Protein AF-A0A956CBX6-F1 (afdb_monomer)

Mean predicted aligned error: 10.72 Å

pLDDT: mean 81.79, std 19.0, range [26.95, 97.69]

Sequence (238 aa):
MAKRVAVLVLLVSVAGCGGAAGNSPPPAKAATEAKEAPAEKPAESSAKADFMAQCEHAPEQHDFCACSFEVASKVLSPEELESRRLPRERERELKAGVIRECAGKFPEPVIKKGFMVGCASQGTGLNGFCACTWETLRKSAEPGEIATMDAGQDSRALGAAKTCMAKMPNQELLANLKTKFLEGCNQEPGYEKFCDCAWGTWSAEMTPAEMILSGPGSKKTRDAVPKIKKACSALAPN

Secondary structure (DSSP, 8-state):
------------------------PPPPP-------------SHHHHHHHHHHHH-SSGGGHHHHHHHHHHHHHHS-HHHHH-S---HHHHHHHHHHHHHHHGGGS-HHHHHHHHHHHHHTT-TT-HHHHHHHHHHHTTTS-HHHHTT--TTT-HHHHHHHHHHHTTS-HHHHHHHHHHHHHHHHTTSTT-HHHHHHHHHHHHHHS-HHHHHH--TTSHHHHHHHHHHHHHHGGGS--

Solvent-accessible surface area (backbone atoms only — not comparable to full-atom values): 14216 Å² total; per-residue (Å²): 137,88,84,79,86,68,72,65,69,83,60,82,78,73,87,76,87,84,88,80,89,87,88,83,84,86,86,84,87,80,88,82,82,93,69,94,70,74,91,68,88,73,65,65,69,58,56,49,53,57,47,43,69,68,57,43,84,46,82,72,36,45,63,24,38,55,42,35,49,58,43,44,65,71,78,42,53,75,70,55,70,70,37,58,69,70,58,72,69,58,48,49,52,47,50,53,48,29,48,75,76,24,18,90,42,45,46,52,70,59,43,52,50,51,49,43,52,62,51,30,71,64,29,94,82,29,58,68,44,35,54,43,22,51,63,47,37,58,77,78,41,54,58,31,54,59,71,67,54,52,50,66,72,37,66,62,46,44,47,22,36,49,60,31,49,76,75,47,69,64,65,64,53,50,52,40,45,49,50,52,52,44,63,68,52,51,72,48,90,69,26,58,64,22,38,53,44,34,48,52,49,50,58,73,74,40,54,73,55,51,54,76,36,38,50,86,82,28,68,68,45,56,64,42,48,63,53,30,50,70,75,24,52,92,41,48,71,130

Structure (mmCIF, N/CA/C/O backbone):
data_AF-A0A956CBX6-F1
#
_entry.id   AF-A0A956CBX6-F1
#
loop_
_atom_site.group_PDB
_atom_site.id
_atom_site.type_symbol
_atom_site.label_atom_id
_atom_site.label_alt_id
_atom_site.label_comp_id
_atom_site.label_asym_id
_atom_site.label_entity_id
_atom_site.label_seq_id
_atom_site.pdbx_PDB_ins_code
_atom_site.Cartn_x
_atom_site.Cartn_y
_atom_site.Cartn_z
_atom_site.occupancy
_atom_site.B_iso_or_equiv
_atom_site.auth_seq_id
_atom_site.auth_comp_id
_atom_site.auth_asym_id
_atom_site.auth_atom_id
_atom_site.pdbx_PDB_model_num
AT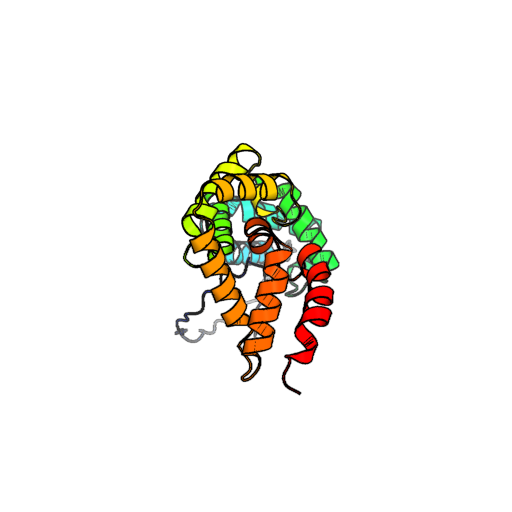OM 1 N N . MET A 1 1 ? -40.840 -2.190 -2.051 1.00 30.53 1 MET A N 1
ATOM 2 C CA . MET A 1 1 ? -39.658 -3.009 -2.403 1.00 30.53 1 MET A CA 1
ATOM 3 C C . MET A 1 1 ? -38.452 -2.426 -1.682 1.00 30.53 1 MET A C 1
ATOM 5 O O . MET A 1 1 ? -37.953 -1.389 -2.092 1.00 30.53 1 MET A O 1
ATOM 9 N N . ALA A 1 2 ? -38.058 -3.025 -0.558 1.00 32.50 2 ALA A N 1
ATOM 10 C CA . ALA A 1 2 ? -36.964 -2.543 0.280 1.00 32.50 2 ALA A CA 1
ATOM 11 C C . ALA A 1 2 ? -35.629 -3.123 -0.214 1.00 32.50 2 ALA A C 1
ATOM 13 O O . ALA A 1 2 ? -35.368 -4.309 -0.040 1.00 32.50 2 ALA A O 1
ATOM 14 N N . LYS A 1 3 ? -34.790 -2.293 -0.842 1.00 26.95 3 LYS A N 1
ATOM 15 C CA . LYS A 1 3 ? -33.371 -2.597 -1.076 1.00 26.95 3 LYS A CA 1
ATOM 16 C C . LYS A 1 3 ? -32.569 -1.913 0.030 1.00 26.95 3 LYS A C 1
ATOM 18 O O . LYS A 1 3 ? -32.324 -0.712 -0.037 1.00 26.95 3 LYS A O 1
ATOM 23 N N . ARG A 1 4 ? -32.251 -2.675 1.080 1.00 30.64 4 ARG A N 1
ATOM 24 C CA . ARG A 1 4 ? -31.505 -2.213 2.258 1.00 30.64 4 ARG A CA 1
ATOM 25 C C . ARG A 1 4 ? -29.997 -2.112 1.997 1.00 30.64 4 ARG A C 1
ATOM 27 O O . ARG A 1 4 ? -29.474 -2.572 0.981 1.00 30.64 4 ARG A O 1
ATOM 34 N N . VAL A 1 5 ? -29.390 -1.357 2.899 1.00 33.12 5 VAL A N 1
ATOM 35 C CA . VAL A 1 5 ? -28.095 -0.677 2.935 1.00 33.12 5 VAL A CA 1
ATOM 36 C C . VAL A 1 5 ? -26.908 -1.638 2.775 1.00 33.12 5 VAL A C 1
ATOM 38 O O . VAL A 1 5 ? -26.938 -2.753 3.272 1.00 33.12 5 VAL A O 1
ATOM 41 N N . ALA A 1 6 ? -25.872 -1.205 2.055 1.00 33.31 6 ALA A N 1
ATOM 42 C CA . ALA A 1 6 ? -24.548 -1.820 2.079 1.00 33.31 6 ALA A CA 1
ATOM 43 C C . ALA A 1 6 ? -23.580 -0.671 2.331 1.00 33.31 6 ALA A C 1
ATOM 45 O O . ALA A 1 6 ? -23.406 0.190 1.458 1.00 33.31 6 ALA A O 1
ATOM 46 N N . VAL A 1 7 ? -23.057 -0.622 3.552 1.00 36.72 7 VAL A N 1
ATOM 47 C CA . VAL A 1 7 ? -22.005 0.302 3.948 1.00 36.72 7 VAL A CA 1
ATOM 48 C C . VAL A 1 7 ? -20.752 -0.264 3.312 1.00 36.72 7 VAL A C 1
ATOM 50 O O . VAL A 1 7 ? -20.250 -1.317 3.694 1.00 36.72 7 VAL A O 1
ATOM 53 N N . LEU A 1 8 ? -20.277 0.404 2.265 1.00 33.38 8 LEU A N 1
ATOM 54 C CA . LEU A 1 8 ? -18.985 0.088 1.685 1.00 33.38 8 LEU A CA 1
ATOM 55 C C . LEU A 1 8 ? -17.933 0.631 2.660 1.00 33.38 8 LEU A C 1
ATOM 57 O O . LEU A 1 8 ? -17.355 1.695 2.447 1.00 33.38 8 LEU A O 1
ATOM 61 N N . VAL A 1 9 ? -17.732 -0.083 3.772 1.00 37.66 9 VAL A N 1
ATOM 62 C CA . VAL A 1 9 ? -16.505 0.027 4.552 1.00 37.66 9 VAL A CA 1
ATOM 63 C C . VAL A 1 9 ? -15.404 -0.186 3.531 1.00 37.66 9 VAL A C 1
ATOM 65 O O . VAL A 1 9 ? -15.415 -1.179 2.801 1.00 37.66 9 VAL A O 1
ATOM 68 N N . LEU A 1 10 ? -14.497 0.781 3.425 1.00 35.28 10 LEU A N 1
ATOM 69 C CA . LEU A 1 10 ? -13.253 0.643 2.686 1.00 35.28 10 LEU A CA 1
ATOM 70 C C . LEU A 1 10 ? -12.393 -0.403 3.408 1.00 35.28 10 LEU A C 1
ATOM 72 O O . LEU A 1 10 ? -11.391 -0.098 4.048 1.00 35.28 10 LEU A O 1
ATOM 76 N N . LEU A 1 11 ? -12.846 -1.654 3.306 1.00 35.09 11 LEU A N 1
ATOM 77 C CA . LEU A 1 11 ? -12.044 -2.850 3.296 1.00 35.09 11 LEU A CA 1
ATOM 78 C C . LEU A 1 11 ? -10.875 -2.536 2.378 1.00 35.09 11 LEU A C 1
ATOM 80 O O . LEU A 1 11 ? -11.049 -2.124 1.230 1.00 35.09 11 LEU A O 1
ATOM 84 N N . VAL A 1 12 ? -9.675 -2.734 2.905 1.00 37.19 12 VAL A N 1
ATOM 85 C CA . VAL A 1 12 ? -8.541 -3.150 2.094 1.00 37.19 12 VAL A CA 1
ATOM 86 C C . VAL A 1 12 ? -9.088 -4.206 1.137 1.00 37.19 12 VAL A C 1
ATOM 88 O O . VAL A 1 12 ? -9.415 -5.310 1.569 1.00 37.19 12 VAL A O 1
ATOM 91 N N . SER A 1 13 ? -9.312 -3.826 -0.122 1.00 31.91 13 SER A N 1
ATOM 92 C CA . SER A 1 13 ? -9.881 -4.697 -1.142 1.00 31.91 13 SER A CA 1
ATOM 93 C C . SER A 1 13 ? -8.870 -5.796 -1.441 1.00 31.91 13 SER A C 1
ATOM 95 O O . SER A 1 13 ? -8.114 -5.724 -2.406 1.00 31.91 13 SER A O 1
ATOM 97 N N . VAL A 1 14 ? -8.838 -6.821 -0.593 1.00 35.66 14 VAL A N 1
ATOM 98 C CA . VAL A 1 14 ? -8.327 -8.132 -0.960 1.00 35.66 14 VAL A CA 1
ATOM 99 C C . VAL A 1 14 ? -9.313 -8.637 -2.001 1.00 35.66 14 VAL A C 1
ATOM 101 O O . VAL A 1 14 ? -10.433 -9.027 -1.681 1.00 35.66 14 VAL A O 1
ATOM 104 N N . ALA A 1 15 ? -8.931 -8.507 -3.268 1.00 33.72 15 ALA A N 1
ATOM 105 C CA . ALA A 1 15 ? -9.713 -8.966 -4.400 1.00 33.72 15 ALA A CA 1
ATOM 106 C C . ALA A 1 15 ? -10.039 -10.460 -4.233 1.00 33.72 15 ALA A C 1
ATOM 108 O O . ALA A 1 15 ? -9.181 -11.319 -4.414 1.00 33.72 15 ALA A O 1
ATOM 109 N N . GLY A 1 16 ? -11.287 -10.756 -3.875 1.00 31.62 16 GLY A N 1
ATOM 110 C CA . GLY A 1 16 ? -11.866 -12.093 -3.866 1.00 31.62 16 GLY A CA 1
ATOM 111 C C . GLY A 1 16 ? -13.106 -12.108 -4.751 1.00 31.62 16 GLY A C 1
ATOM 112 O O . GLY A 1 16 ? -14.209 -11.844 -4.284 1.00 31.62 16 GLY A O 1
ATOM 113 N N . CYS A 1 17 ? -12.921 -12.380 -6.044 1.00 39.50 17 CYS A N 1
ATOM 114 C CA . CYS A 1 17 ? -13.997 -12.808 -6.937 1.00 39.50 17 CYS A CA 1
ATOM 115 C C . CYS A 1 17 ? -14.259 -14.305 -6.728 1.00 39.50 17 CYS A C 1
ATOM 117 O O . CYS A 1 17 ? -13.316 -15.092 -6.732 1.00 39.50 17 CYS A O 1
ATOM 119 N N . GLY A 1 18 ? -15.526 -14.706 -6.613 1.00 31.06 18 GLY A N 1
ATOM 120 C CA . GLY A 1 18 ? -15.933 -16.115 -6.631 1.00 31.06 18 GLY A CA 1
ATOM 121 C C . GLY A 1 18 ? -17.278 -16.331 -5.946 1.00 31.06 18 GLY A C 1
ATOM 122 O O . GLY A 1 18 ? -17.321 -16.590 -4.751 1.00 31.06 18 GLY A O 1
ATOM 123 N N . GLY A 1 19 ? -18.372 -16.147 -6.689 1.00 34.34 19 GLY A N 1
ATOM 124 C CA . GLY A 1 19 ? -19.734 -16.146 -6.158 1.00 34.34 19 GLY A CA 1
ATOM 125 C C . GLY A 1 19 ? -20.335 -17.521 -5.858 1.00 34.34 19 GLY A C 1
ATOM 126 O O . GLY A 1 19 ? -19.879 -18.551 -6.346 1.00 34.34 19 GLY A O 1
ATOM 127 N N . ALA A 1 20 ? -21.438 -17.496 -5.110 1.00 31.64 20 ALA A N 1
ATOM 128 C CA . ALA A 1 20 ? -22.415 -18.575 -5.037 1.00 31.64 20 ALA A CA 1
ATOM 129 C C . ALA A 1 20 ? -23.823 -17.961 -5.068 1.00 31.64 20 ALA A C 1
ATOM 131 O O . ALA A 1 20 ? -24.167 -17.109 -4.248 1.00 31.64 20 ALA A O 1
ATOM 132 N N . ALA A 1 21 ? -24.599 -18.355 -6.079 1.00 38.84 21 ALA A N 1
ATOM 133 C CA . ALA A 1 21 ? -25.975 -17.937 -6.306 1.00 38.84 21 ALA A CA 1
ATOM 134 C C . ALA A 1 21 ? -26.919 -18.514 -5.238 1.00 38.84 21 ALA A C 1
ATOM 136 O O . ALA A 1 21 ? -26.760 -19.650 -4.796 1.00 38.84 21 ALA A O 1
ATOM 137 N N . GLY A 1 22 ? -27.890 -17.699 -4.825 1.00 38.62 22 GLY A N 1
ATOM 138 C CA . GLY A 1 22 ? -28.817 -17.994 -3.740 1.00 38.62 22 GLY A CA 1
ATOM 139 C C . GLY A 1 22 ? -30.007 -18.880 -4.109 1.00 38.62 22 GLY A C 1
ATOM 140 O O . GLY A 1 22 ? -30.328 -19.083 -5.274 1.00 38.62 22 GLY A O 1
ATOM 141 N N . ASN A 1 23 ? -30.704 -19.316 -3.059 1.00 38.47 23 ASN A N 1
ATOM 142 C CA . ASN A 1 23 ? -32.098 -19.746 -3.092 1.00 38.47 23 ASN A CA 1
ATOM 143 C C . ASN A 1 23 ? -32.794 -19.180 -1.841 1.00 38.47 23 ASN A C 1
ATOM 145 O O . ASN A 1 23 ? -32.444 -19.540 -0.719 1.00 38.47 23 ASN A O 1
ATOM 149 N N . SER A 1 24 ? -33.771 -18.289 -2.030 1.00 37.00 24 SER A N 1
ATOM 150 C CA . SER A 1 24 ? -34.658 -17.787 -0.969 1.00 37.00 24 SER A CA 1
ATOM 151 C C . SER A 1 24 ? -36.107 -18.199 -1.267 1.00 37.00 24 SER A C 1
ATOM 153 O O . SER A 1 24 ? -36.568 -17.951 -2.382 1.00 37.00 24 SER A O 1
ATOM 155 N N . PRO A 1 25 ? -36.846 -18.786 -0.306 1.00 51.88 25 PRO A N 1
ATOM 156 C CA . PRO A 1 25 ? -38.292 -19.001 -0.411 1.00 51.88 25 PRO A CA 1
ATOM 157 C C . PRO A 1 25 ? -39.111 -17.717 -0.130 1.00 51.88 25 PRO A C 1
ATOM 159 O O . PRO A 1 25 ? -38.600 -16.791 0.504 1.00 51.88 25 PRO A O 1
ATOM 162 N N . PRO A 1 26 ? -40.382 -17.645 -0.584 1.00 62.00 26 PRO A N 1
ATOM 163 C CA . PRO A 1 26 ? -41.231 -16.449 -0.511 1.00 62.00 26 PRO A CA 1
ATOM 164 C C . PRO A 1 26 ? -41.859 -16.210 0.884 1.00 62.00 26 PRO A C 1
ATOM 166 O O . PRO A 1 26 ? -41.932 -17.139 1.690 1.00 62.00 26 PRO A O 1
ATOM 169 N N . PRO A 1 27 ? -42.348 -14.984 1.182 1.00 58.16 27 PRO A N 1
ATOM 170 C CA . PRO A 1 27 ? -42.803 -14.606 2.518 1.00 58.16 27 PRO A CA 1
ATOM 171 C C . PRO A 1 27 ? -44.271 -14.976 2.781 1.00 58.16 27 PRO A C 1
ATOM 173 O O . PRO A 1 27 ? -45.146 -14.773 1.935 1.00 58.16 27 PRO A O 1
ATOM 176 N N . ALA A 1 28 ? -44.548 -15.444 3.999 1.00 55.72 28 ALA A N 1
ATOM 177 C CA . ALA A 1 28 ? -45.897 -15.615 4.528 1.00 55.72 28 ALA A CA 1
ATOM 178 C C . ALA A 1 28 ? -46.446 -14.284 5.075 1.00 55.72 28 ALA A C 1
ATOM 180 O O . ALA A 1 28 ? -45.764 -13.559 5.799 1.00 55.72 28 ALA A O 1
ATOM 181 N N . LYS A 1 29 ? -47.701 -13.976 4.723 1.00 62.75 29 LYS A N 1
ATOM 182 C CA . LYS A 1 29 ? -48.504 -12.888 5.299 1.00 62.75 29 LYS A CA 1
ATOM 183 C C . LYS A 1 29 ? -48.959 -13.263 6.711 1.00 62.75 29 LYS A C 1
ATOM 185 O O . LYS A 1 29 ? -49.585 -14.304 6.877 1.00 62.75 29 LYS A O 1
ATOM 190 N N . ALA A 1 30 ? -48.793 -12.353 7.663 1.00 52.66 30 ALA A N 1
ATOM 191 C CA . ALA A 1 30 ? -49.676 -12.252 8.820 1.00 52.66 30 ALA A CA 1
ATOM 192 C C . ALA A 1 30 ? -49.791 -10.783 9.242 1.00 52.66 30 ALA A C 1
ATOM 194 O O . ALA A 1 30 ? -48.796 -10.062 9.304 1.00 52.66 30 ALA A O 1
ATOM 195 N N . ALA A 1 31 ? -51.032 -10.356 9.455 1.00 63.03 31 ALA A N 1
ATOM 196 C CA . ALA A 1 31 ? -51.417 -9.064 9.993 1.00 63.03 31 ALA A CA 1
ATOM 197 C C . ALA A 1 31 ? -51.587 -9.197 11.508 1.00 63.03 31 ALA A C 1
ATOM 199 O O . ALA A 1 31 ? -52.248 -10.144 11.934 1.00 63.03 31 ALA A O 1
ATOM 200 N N . THR A 1 32 ? -51.081 -8.236 12.286 1.00 45.00 32 THR A N 1
ATOM 201 C CA . THR A 1 32 ? -51.513 -8.056 13.677 1.00 45.00 32 THR A CA 1
ATOM 202 C C . THR A 1 32 ? -51.439 -6.587 14.102 1.00 45.00 32 THR A C 1
ATOM 204 O O . THR A 1 32 ? -50.464 -5.893 13.825 1.00 45.00 32 THR A O 1
ATOM 207 N N . GLU A 1 33 ? -52.535 -6.176 14.741 1.00 51.12 33 GLU A N 1
ATOM 208 C CA . GLU A 1 33 ? -52.880 -4.953 15.474 1.00 51.12 33 GLU A CA 1
ATOM 209 C C . GLU A 1 33 ? -51.763 -4.052 16.018 1.00 51.12 33 GLU A C 1
ATOM 211 O O . GLU A 1 33 ? -50.815 -4.481 16.674 1.00 51.12 33 GLU A O 1
ATOM 216 N N . ALA A 1 34 ? -52.000 -2.750 15.833 1.00 57.75 34 ALA A N 1
ATOM 217 C CA . ALA A 1 34 ? -51.272 -1.650 16.436 1.00 57.75 34 ALA A CA 1
ATOM 218 C C . ALA A 1 34 ? -51.592 -1.538 17.936 1.00 57.75 34 ALA A C 1
ATOM 220 O O . ALA A 1 34 ? -52.717 -1.229 18.327 1.00 57.75 34 ALA A O 1
ATOM 221 N N . LYS A 1 35 ? -50.566 -1.746 18.763 1.00 52.91 35 LYS A N 1
ATOM 222 C CA . LYS A 1 35 ? -50.531 -1.360 20.173 1.00 52.91 35 LYS A CA 1
ATOM 223 C C . LYS A 1 35 ? -49.502 -0.240 20.305 1.00 52.91 35 LYS A C 1
ATOM 225 O O . LYS A 1 35 ? -48.347 -0.430 19.937 1.00 52.91 35 LYS A O 1
ATOM 230 N N . GLU A 1 36 ? -49.954 0.922 20.766 1.00 63.41 36 GLU A N 1
ATOM 231 C CA . GLU A 1 36 ? -49.148 2.126 20.987 1.00 63.41 36 GLU A CA 1
ATOM 232 C C . GLU A 1 36 ? -47.934 1.792 21.867 1.00 63.41 36 GLU A C 1
ATOM 234 O O . GLU A 1 36 ? -48.076 1.402 23.030 1.00 63.41 36 GLU A O 1
ATOM 239 N N . ALA A 1 37 ? -46.744 1.858 21.266 1.00 55.53 37 ALA A N 1
ATOM 240 C CA . ALA A 1 37 ? -45.486 1.510 21.906 1.00 55.53 37 ALA A CA 1
ATOM 241 C C . ALA A 1 37 ? -44.871 2.745 22.596 1.00 55.53 37 ALA A C 1
ATOM 243 O O . ALA A 1 37 ? -44.954 3.851 22.055 1.00 55.53 37 ALA A O 1
ATOM 244 N N . PRO A 1 38 ? -44.236 2.574 23.772 1.00 58.81 38 PRO A N 1
ATOM 245 C CA . PRO A 1 38 ? -43.467 3.625 24.436 1.00 58.81 38 PRO A CA 1
ATOM 246 C C . PRO A 1 38 ? -42.388 4.149 23.490 1.00 58.81 38 PRO A C 1
ATOM 248 O O . PRO A 1 38 ? -41.798 3.343 22.778 1.00 58.81 38 PRO A O 1
ATOM 251 N N . ALA A 1 39 ? -42.125 5.460 23.513 1.00 59.25 39 ALA A N 1
ATOM 252 C CA . ALA A 1 39 ? -41.093 6.126 22.718 1.00 59.25 39 ALA A CA 1
ATOM 253 C C . ALA A 1 39 ? -39.785 5.310 22.697 1.00 59.25 39 ALA A C 1
ATOM 255 O O . ALA A 1 39 ? -38.989 5.340 23.639 1.00 59.25 39 ALA A O 1
ATOM 256 N N . GLU A 1 40 ? -39.616 4.529 21.628 1.00 54.31 40 GLU A N 1
ATOM 257 C CA . GLU A 1 40 ? -38.447 3.702 21.366 1.00 54.31 40 GLU A CA 1
ATOM 258 C C . GLU A 1 40 ? -37.245 4.635 21.273 1.0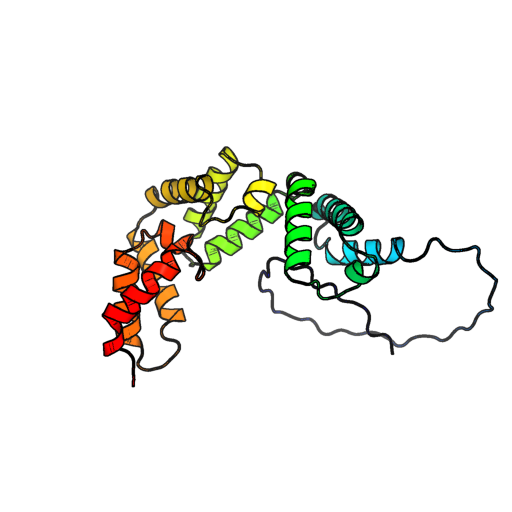0 54.31 40 GLU A C 1
ATOM 260 O O . GLU A 1 40 ? -37.311 5.631 20.560 1.00 54.31 40 GLU A O 1
ATOM 265 N N . LYS A 1 41 ? -36.149 4.326 21.978 1.00 57.09 41 LYS A N 1
ATOM 266 C CA . LYS A 1 41 ? -34.829 4.889 21.659 1.00 57.09 41 LYS A CA 1
ATOM 267 C C . LYS A 1 41 ? -34.492 4.430 20.234 1.00 57.09 41 LYS A C 1
ATOM 269 O O . LYS A 1 41 ? -34.139 3.259 20.074 1.00 57.09 41 LYS A O 1
ATOM 274 N N . PRO A 1 42 ? -34.649 5.274 19.204 1.00 52.81 42 PRO A N 1
ATOM 275 C CA . PRO A 1 42 ? -34.719 4.796 17.837 1.00 52.81 42 PRO A CA 1
ATOM 276 C C . PRO A 1 42 ? -33.350 4.936 17.153 1.00 52.81 42 PRO A C 1
ATOM 278 O O . PRO A 1 42 ? -32.580 5.844 17.450 1.00 52.81 42 PRO A O 1
ATOM 281 N N . ALA A 1 43 ? -33.065 4.030 16.220 1.00 59.06 43 ALA A N 1
ATOM 282 C CA . ALA A 1 43 ? -31.948 4.025 15.261 1.00 59.06 43 ALA A CA 1
ATOM 283 C C . ALA A 1 43 ? -30.554 3.534 15.716 1.00 59.06 43 ALA A C 1
ATOM 285 O O . ALA A 1 43 ? -29.912 2.817 14.946 1.00 59.06 43 ALA A O 1
ATOM 286 N N . GLU A 1 44 ? -30.067 3.820 16.930 1.00 62.56 44 GLU A N 1
ATOM 287 C CA . GLU A 1 44 ? -28.662 3.479 17.266 1.00 62.56 44 GLU A CA 1
ATOM 288 C C . GLU A 1 44 ? -28.398 1.957 17.315 1.00 62.56 44 GLU A C 1
ATOM 290 O O . GLU A 1 44 ? -27.333 1.481 16.913 1.00 62.56 44 GLU A O 1
ATOM 295 N N . SER A 1 45 ? -29.386 1.163 17.742 1.00 73.19 45 SER A N 1
ATOM 296 C CA . SER A 1 45 ? -29.237 -0.294 17.858 1.00 73.19 45 SER A CA 1
ATOM 297 C C . SER A 1 45 ? -29.185 -1.008 16.503 1.00 73.19 45 SER A C 1
ATOM 299 O O . SER A 1 45 ? -28.418 -1.962 16.357 1.00 73.19 45 SER A O 1
ATOM 301 N N . SER A 1 46 ? -29.943 -0.548 15.500 1.00 85.56 46 SER A N 1
ATOM 302 C CA . SER A 1 46 ? -29.952 -1.166 14.168 1.00 85.56 46 SER A CA 1
ATOM 303 C C . SER A 1 46 ? -28.687 -0.842 13.381 1.00 85.56 46 SER A C 1
ATOM 305 O O . SER A 1 46 ? -28.095 -1.747 12.799 1.00 85.56 46 SER A O 1
ATOM 307 N N . ALA A 1 47 ? -28.219 0.412 13.425 1.00 87.00 47 ALA A N 1
ATOM 308 C CA . ALA A 1 47 ? -26.991 0.816 12.740 1.00 87.00 47 ALA A CA 1
ATOM 309 C C . ALA A 1 47 ? -25.764 0.070 13.290 1.00 87.00 47 ALA A C 1
ATOM 311 O O . ALA A 1 47 ? -24.920 -0.392 12.520 1.00 87.00 47 ALA A O 1
ATOM 312 N N . LYS A 1 48 ? -25.693 -0.118 14.616 1.00 90.94 48 LYS A N 1
ATOM 313 C CA . LYS A 1 48 ? -24.633 -0.912 15.249 1.00 90.94 48 LYS A CA 1
ATOM 314 C C . LYS A 1 48 ? -24.682 -2.371 14.816 1.00 90.94 48 LYS A C 1
ATOM 316 O O . LYS A 1 48 ? -23.652 -2.919 14.442 1.00 90.94 48 LYS A O 1
ATOM 321 N N . ALA A 1 49 ? -25.856 -3.001 14.854 1.00 91.06 49 ALA A N 1
ATOM 322 C CA . ALA A 1 49 ? -25.997 -4.402 14.462 1.00 91.06 49 ALA A CA 1
ATOM 323 C C . ALA A 1 49 ? -25.576 -4.627 12.999 1.00 91.06 49 ALA A C 1
ATOM 325 O O . ALA A 1 49 ? -24.796 -5.538 12.719 1.00 91.06 49 ALA A O 1
ATOM 326 N N . ASP A 1 50 ? -26.019 -3.755 12.091 1.00 90.31 50 ASP A N 1
ATOM 327 C CA . ASP A 1 50 ? -25.664 -3.822 10.673 1.00 90.31 50 ASP A CA 1
ATOM 328 C C . ASP A 1 50 ? -24.166 -3.572 10.442 1.00 90.31 50 ASP A C 1
ATOM 330 O O . ASP A 1 50 ? -23.554 -4.241 9.603 1.00 90.31 50 ASP A O 1
ATOM 334 N N . PHE A 1 51 ? -23.560 -2.634 11.179 1.00 91.25 51 PHE A N 1
ATOM 335 C CA . PHE A 1 51 ? -22.120 -2.382 11.124 1.00 91.25 51 PHE A CA 1
ATOM 336 C C . PHE A 1 51 ? -21.325 -3.600 11.595 1.00 91.25 51 PHE A C 1
ATOM 338 O O . PHE A 1 51 ? -20.409 -4.035 10.902 1.00 91.25 51 PHE A O 1
ATOM 345 N N . MET A 1 52 ? -21.678 -4.172 12.748 1.00 93.12 52 MET A N 1
ATOM 346 C CA . MET A 1 52 ? -20.957 -5.310 13.322 1.00 93.12 52 MET A CA 1
ATOM 347 C C . MET A 1 52 ? -21.074 -6.540 12.419 1.00 93.12 52 MET A C 1
ATOM 349 O O . MET A 1 52 ? -20.064 -7.173 12.138 1.00 93.12 52 MET A O 1
ATOM 353 N N . ALA A 1 53 ? -22.254 -6.807 11.848 1.00 91.00 53 ALA A N 1
ATOM 354 C CA . ALA A 1 53 ? -22.442 -7.890 10.879 1.00 91.00 53 ALA A CA 1
ATOM 355 C C . ALA A 1 53 ? -21.586 -7.734 9.606 1.00 91.00 53 ALA A C 1
ATOM 357 O O . ALA A 1 53 ? -21.219 -8.729 8.981 1.00 91.00 53 ALA A O 1
ATOM 358 N N . GLN A 1 54 ? -21.277 -6.497 9.204 1.00 88.62 54 GLN A N 1
ATOM 359 C CA . GLN A 1 54 ? -20.415 -6.210 8.052 1.00 88.62 54 GLN A CA 1
ATOM 360 C C . GLN A 1 54 ? -18.930 -6.193 8.413 1.00 88.62 54 GLN A C 1
ATOM 362 O O . GLN A 1 54 ? -18.107 -6.574 7.591 1.00 88.62 54 GLN A O 1
ATOM 367 N N . CYS A 1 55 ? -18.585 -5.725 9.608 1.00 88.88 55 CYS A N 1
ATOM 368 C CA . CYS A 1 55 ? -17.204 -5.593 10.043 1.00 88.88 55 CYS A CA 1
ATOM 369 C C . CYS A 1 55 ? -16.626 -6.934 10.517 1.00 88.88 55 CYS A C 1
ATOM 371 O O . CYS A 1 55 ? -15.479 -7.248 10.213 1.00 88.88 55 CYS A O 1
ATOM 373 N N . GLU A 1 56 ? -17.415 -7.750 11.217 1.00 87.94 56 GLU A N 1
ATOM 374 C CA . GLU A 1 56 ? -16.977 -9.014 11.810 1.00 87.94 56 GLU A CA 1
ATOM 375 C C . GLU A 1 56 ? -17.020 -10.159 10.801 1.00 87.94 56 GLU A C 1
ATOM 377 O O . GLU A 1 56 ? -17.848 -11.067 10.864 1.00 87.94 56 GLU A O 1
ATOM 382 N N . HIS A 1 57 ? -16.080 -10.153 9.861 1.00 84.94 57 HIS A N 1
ATOM 383 C CA . HIS A 1 57 ? -15.873 -11.319 9.001 1.00 84.94 57 HIS A CA 1
ATOM 384 C C . HIS A 1 57 ? -15.208 -12.486 9.744 1.00 84.94 57 HIS A C 1
ATOM 386 O O . HIS A 1 57 ? -15.229 -13.616 9.253 1.00 84.94 57 HIS A O 1
ATOM 392 N N . ALA A 1 58 ? -14.608 -12.217 10.908 1.00 83.75 58 ALA A N 1
ATOM 393 C CA . ALA A 1 58 ? -13.992 -13.210 11.777 1.00 83.75 58 ALA A CA 1
ATOM 394 C C . ALA A 1 58 ? -14.156 -12.827 13.266 1.00 83.75 58 ALA A C 1
ATOM 396 O O . ALA A 1 58 ? -14.131 -11.631 13.576 1.00 83.75 58 ALA A O 1
ATOM 397 N N . PRO A 1 59 ? -14.290 -13.801 14.193 1.00 87.31 59 PRO A N 1
ATOM 398 C CA . PRO A 1 59 ? -14.525 -13.533 15.618 1.00 87.31 59 PRO A CA 1
ATOM 399 C C . PRO A 1 59 ? -13.457 -12.657 16.277 1.00 87.31 59 PRO A C 1
ATOM 401 O O . PRO A 1 59 ? -13.765 -11.842 17.141 1.00 87.31 59 PRO A O 1
ATOM 404 N N . GLU A 1 60 ? -12.200 -12.785 15.855 1.00 87.00 60 GLU A N 1
ATOM 405 C CA . GLU A 1 60 ? -11.095 -11.994 16.389 1.00 87.00 60 GLU A CA 1
ATOM 406 C C . GLU A 1 60 ? -11.236 -10.489 16.111 1.00 87.00 60 GLU A C 1
ATOM 408 O O . GLU A 1 60 ? -10.598 -9.693 16.787 1.00 87.00 60 GLU A O 1
ATOM 413 N N . GLN A 1 61 ? -12.074 -10.069 15.156 1.00 89.75 61 GLN A N 1
ATOM 414 C CA . GLN A 1 61 ? -12.257 -8.658 14.794 1.00 89.75 61 GLN A CA 1
ATOM 415 C C . GLN A 1 61 ? -13.274 -7.923 15.679 1.00 89.75 61 GLN A C 1
ATOM 417 O O . GLN A 1 61 ? -13.369 -6.700 15.574 1.00 89.75 61 GLN A O 1
ATOM 422 N N . HIS A 1 62 ? -13.993 -8.627 16.562 1.00 93.56 62 HIS A N 1
ATOM 423 C CA . HIS A 1 62 ? -15.084 -8.070 17.372 1.00 93.56 62 HIS A CA 1
ATOM 424 C C . HIS A 1 62 ? -14.684 -6.791 18.121 1.00 93.56 62 HIS A C 1
ATOM 426 O O . HIS A 1 62 ? -15.330 -5.752 17.985 1.00 93.56 62 HIS A O 1
ATOM 432 N N . ASP A 1 63 ? -13.564 -6.824 18.848 1.00 94.44 63 ASP A N 1
ATOM 433 C CA . ASP A 1 63 ? -13.101 -5.688 19.654 1.00 94.44 63 ASP A CA 1
ATOM 434 C C . ASP A 1 63 ? -12.728 -4.468 18.802 1.00 94.44 63 ASP A C 1
ATOM 436 O O . ASP A 1 63 ? -12.988 -3.319 19.185 1.00 94.44 63 ASP A O 1
ATOM 440 N N . PHE A 1 64 ? -12.133 -4.708 17.630 1.00 93.12 64 PHE A N 1
ATOM 441 C CA . PHE A 1 64 ? -11.817 -3.660 16.666 1.00 93.12 64 PHE A CA 1
ATOM 442 C C . PHE A 1 64 ? -13.088 -3.064 16.057 1.00 93.12 64 PHE A C 1
ATOM 444 O O . PHE A 1 64 ? -13.206 -1.841 15.967 1.00 93.12 64 PHE A O 1
ATOM 451 N N . CYS A 1 65 ? -14.048 -3.905 15.674 1.00 94.56 65 CYS A N 1
ATOM 452 C CA . CYS A 1 65 ? -15.317 -3.486 15.092 1.00 94.56 65 CYS A CA 1
ATOM 453 C C . CYS A 1 65 ? -16.154 -2.680 16.088 1.00 94.56 65 CYS A C 1
ATOM 455 O O . CYS A 1 65 ? -16.603 -1.580 15.762 1.00 94.56 65 CYS A O 1
ATOM 457 N N . ALA A 1 66 ? -16.270 -3.150 17.331 1.00 95.94 66 ALA A N 1
ATOM 458 C CA . ALA A 1 66 ? -16.969 -2.436 18.392 1.00 95.94 66 ALA A CA 1
ATOM 459 C C . ALA A 1 66 ? -16.367 -1.042 18.619 1.00 95.94 66 ALA A C 1
ATOM 461 O O . ALA A 1 66 ? -17.090 -0.047 18.628 1.00 95.94 66 ALA A O 1
ATOM 462 N N . CYS A 1 67 ? -15.037 -0.960 18.722 1.00 96.06 67 CYS A N 1
ATOM 463 C CA . CYS A 1 67 ? -14.338 0.315 18.862 1.00 96.06 67 CYS A CA 1
ATOM 464 C C . CYS A 1 67 ? -14.528 1.222 17.643 1.00 96.06 67 CYS A C 1
ATOM 466 O O . CYS A 1 67 ? -14.811 2.407 17.793 1.00 96.06 67 CYS A O 1
ATOM 468 N N . SER A 1 68 ? -14.415 0.674 16.431 1.00 95.06 68 SER A N 1
ATOM 469 C CA . SER A 1 68 ? -14.562 1.445 15.194 1.00 95.06 68 SER A CA 1
ATOM 470 C C . SER A 1 68 ? -15.953 2.060 15.080 1.00 95.06 68 SER A C 1
ATOM 472 O O . SER A 1 68 ? -16.071 3.214 14.677 1.00 95.06 68 SER A O 1
ATOM 474 N N . PHE A 1 69 ? -16.994 1.324 15.483 1.00 95.62 69 PHE A N 1
ATOM 475 C CA . PHE A 1 69 ? -18.353 1.851 15.545 1.00 95.62 69 PHE A CA 1
ATOM 476 C C . PHE A 1 69 ? -18.491 2.959 16.593 1.00 95.62 69 PHE A C 1
ATOM 478 O O . PHE A 1 69 ? -19.077 3.993 16.297 1.00 95.62 69 PHE A O 1
ATOM 485 N N . GLU A 1 70 ? -17.929 2.780 17.793 1.00 96.50 70 GLU A N 1
ATOM 486 C CA . GLU A 1 70 ? -17.943 3.813 18.840 1.00 96.50 70 GLU A CA 1
ATOM 487 C C . GLU A 1 70 ? -17.215 5.093 18.424 1.00 96.50 70 GLU A C 1
ATOM 489 O O . GLU A 1 70 ? -17.617 6.188 18.812 1.00 96.50 70 GLU A O 1
ATOM 494 N N . VAL A 1 71 ? -16.135 4.979 17.650 1.00 95.81 71 VAL A N 1
ATOM 495 C CA . VAL A 1 71 ? -15.489 6.147 17.047 1.00 95.81 71 VAL A CA 1
ATOM 496 C C . VAL A 1 71 ? -16.414 6.749 15.998 1.00 95.81 71 VAL A C 1
ATOM 498 O O . VAL A 1 71 ? -16.702 7.941 16.062 1.00 95.81 71 VAL A O 1
ATOM 501 N N . ALA A 1 72 ? -16.922 5.936 15.068 1.00 95.12 72 ALA A N 1
ATOM 502 C CA . ALA A 1 72 ? -17.797 6.393 13.994 1.00 95.12 72 ALA A CA 1
ATOM 503 C C . ALA A 1 72 ? -19.021 7.148 14.522 1.00 95.12 72 ALA A C 1
ATOM 505 O O . ALA A 1 72 ? -19.325 8.218 14.006 1.00 95.12 72 ALA A O 1
ATOM 506 N N . SER A 1 73 ? -19.668 6.659 15.581 1.00 94.75 73 SER A N 1
ATOM 507 C CA . SER A 1 73 ? -20.849 7.293 16.174 1.00 94.75 73 SER A CA 1
ATOM 508 C C . SER A 1 73 ? -20.566 8.608 16.896 1.00 94.75 73 SER A C 1
ATOM 510 O O . SER A 1 73 ? -21.483 9.399 17.099 1.00 94.75 73 SER A O 1
ATOM 512 N N . LYS A 1 74 ? -19.307 8.876 17.263 1.00 95.12 74 LYS A N 1
ATOM 513 C CA . LYS A 1 74 ? -18.888 10.166 17.830 1.00 95.12 74 LYS A CA 1
ATOM 514 C C . LYS A 1 74 ? -18.590 11.204 16.757 1.00 95.12 74 LYS A C 1
ATOM 516 O O . LYS A 1 74 ? -18.826 12.386 16.988 1.00 95.12 74 LYS A O 1
ATOM 521 N N . VAL A 1 75 ? -18.013 10.787 15.626 1.00 93.50 75 VAL A N 1
ATOM 522 C CA . VAL A 1 75 ? -17.620 11.718 14.554 1.00 93.50 75 VAL A CA 1
ATOM 523 C C . VAL A 1 75 ? -18.691 11.916 13.494 1.00 93.50 75 VAL A C 1
ATOM 525 O O . VAL A 1 75 ? -18.721 12.999 12.919 1.00 93.50 75 VAL A O 1
ATOM 528 N N . LEU A 1 76 ? -19.542 10.928 13.218 1.00 93.62 76 LEU A N 1
ATOM 529 C CA . LEU A 1 76 ? -20.545 10.972 12.151 1.00 93.62 76 LEU A CA 1
ATOM 530 C C . LEU A 1 76 ? -21.951 11.235 12.695 1.00 93.62 76 LEU A C 1
ATOM 532 O O . LEU A 1 76 ? -22.308 10.760 13.773 1.00 93.62 76 LEU A O 1
ATOM 536 N N . SER A 1 77 ? -22.770 11.951 11.922 1.00 93.00 77 SER A N 1
ATOM 537 C CA . SER A 1 77 ? -24.206 12.044 12.198 1.00 93.00 77 SER A CA 1
ATOM 538 C C . SER A 1 77 ? -24.909 10.695 11.960 1.00 93.00 77 SER A C 1
ATOM 540 O O . SER A 1 77 ? -24.385 9.841 11.237 1.00 93.00 77 SER A O 1
ATOM 542 N N . PRO A 1 78 ? -26.116 10.480 12.513 1.00 90.00 78 PRO A N 1
ATOM 543 C CA . PRO A 1 78 ? -26.907 9.282 12.226 1.00 90.00 78 PRO A CA 1
ATOM 544 C C . PRO A 1 78 ? -27.143 9.058 10.724 1.00 90.00 78 PRO A C 1
ATOM 546 O O . PRO A 1 78 ? -26.999 7.944 10.228 1.00 90.00 78 PRO A O 1
ATOM 549 N N . GLU A 1 79 ? -27.420 10.123 9.970 1.00 90.62 79 GLU A N 1
ATOM 550 C CA . GLU A 1 79 ? -27.614 10.056 8.518 1.00 90.62 79 GLU A CA 1
ATOM 551 C C . GLU A 1 79 ? -26.312 9.701 7.783 1.00 90.62 79 GLU A C 1
ATOM 553 O O . GLU A 1 79 ? -26.331 8.988 6.779 1.00 90.62 79 GLU A O 1
ATOM 558 N N . GLU A 1 80 ? -25.165 10.179 8.278 1.00 93.06 80 GLU A N 1
ATOM 559 C CA . GLU A 1 80 ? -23.845 9.817 7.754 1.00 93.06 80 GLU A CA 1
ATOM 560 C C . GLU A 1 80 ? -23.494 8.347 8.038 1.00 93.06 80 GLU A C 1
ATOM 562 O O . GLU A 1 80 ? -22.919 7.696 7.166 1.00 93.06 80 GLU A O 1
ATOM 567 N N . LEU A 1 81 ? -23.864 7.807 9.207 1.00 89.06 81 LEU A N 1
ATOM 568 C CA . LEU A 1 81 ? -23.677 6.388 9.550 1.00 89.06 81 LEU A CA 1
ATOM 569 C C . LEU A 1 81 ? -24.484 5.456 8.639 1.00 89.06 81 LEU A C 1
ATOM 571 O O . LEU A 1 81 ? -24.024 4.366 8.300 1.00 89.06 81 LEU A O 1
ATOM 575 N N . GLU A 1 82 ? -25.677 5.884 8.228 1.00 86.69 82 GLU A N 1
ATOM 576 C CA . GLU A 1 82 ? -26.519 5.143 7.283 1.00 86.69 82 GLU A CA 1
ATOM 577 C C . GLU A 1 82 ? -26.102 5.360 5.817 1.00 86.69 82 GLU A C 1
ATOM 579 O O . GLU A 1 82 ? -26.480 4.588 4.923 1.00 86.69 82 GLU A O 1
ATOM 584 N N . SER A 1 83 ? -25.309 6.400 5.544 1.00 87.31 83 SER A N 1
ATOM 585 C CA . SER A 1 83 ? -24.857 6.718 4.196 1.00 87.31 83 SER A CA 1
ATOM 586 C C . SER A 1 83 ? -23.873 5.676 3.671 1.00 87.31 83 SER A C 1
ATOM 588 O O . SER A 1 83 ? -22.884 5.305 4.298 1.00 87.31 83 SER A O 1
ATOM 590 N N . ARG A 1 84 ? -24.078 5.267 2.415 1.00 78.50 84 ARG A N 1
ATOM 591 C CA . ARG A 1 84 ? -23.132 4.392 1.703 1.00 78.50 84 ARG A CA 1
ATOM 592 C C . ARG A 1 84 ? -21.857 5.107 1.261 1.00 78.50 84 ARG A C 1
ATOM 594 O O . ARG A 1 84 ? -20.922 4.448 0.809 1.00 78.50 84 ARG A O 1
ATOM 601 N N . ARG A 1 85 ? -21.855 6.441 1.259 1.00 87.31 85 ARG A N 1
ATOM 602 C CA . ARG A 1 85 ? -20.738 7.258 0.780 1.00 87.31 85 ARG A CA 1
ATOM 603 C C . ARG A 1 85 ? -20.574 8.478 1.669 1.00 87.31 85 ARG A C 1
ATOM 605 O O . ARG A 1 85 ? -21.451 9.336 1.720 1.00 87.31 85 ARG A O 1
ATOM 612 N N . LEU A 1 86 ? -19.416 8.561 2.306 1.00 91.12 86 LEU A N 1
ATOM 613 C CA . LEU A 1 86 ? -18.970 9.760 2.997 1.00 91.12 86 LEU A CA 1
ATOM 614 C C . LEU A 1 86 ? -18.184 10.652 2.024 1.00 91.12 86 LEU A C 1
ATOM 616 O O . LEU A 1 86 ? -17.507 10.135 1.127 1.00 91.12 86 LEU A O 1
ATOM 620 N N . PRO A 1 87 ? -18.236 11.985 2.182 1.00 92.38 87 PRO A N 1
ATOM 621 C CA . PRO A 1 87 ? -17.259 12.872 1.559 1.00 92.38 87 PRO A CA 1
ATOM 622 C C . PRO A 1 87 ? -15.825 12.442 1.912 1.00 92.38 87 PRO A C 1
ATOM 624 O O . PRO A 1 87 ? -15.574 11.955 3.016 1.00 92.38 87 PRO A O 1
ATOM 627 N N . ARG A 1 88 ? -14.861 12.644 1.002 1.00 87.94 88 ARG A N 1
ATOM 628 C CA . ARG A 1 88 ? -13.465 12.186 1.185 1.00 87.94 88 ARG A CA 1
ATOM 629 C C . ARG A 1 88 ? -12.802 12.761 2.434 1.00 87.94 88 ARG A C 1
ATOM 631 O O . ARG A 1 88 ? -11.905 12.144 3.002 1.00 87.94 88 ARG A O 1
ATOM 638 N N . GLU A 1 89 ? -13.180 13.971 2.816 1.00 90.44 89 GLU A N 1
ATOM 639 C CA . GLU A 1 89 ? -12.685 14.667 3.998 1.00 90.44 89 GLU A CA 1
ATOM 640 C C . GLU A 1 89 ? -13.166 13.954 5.268 1.00 90.44 89 GLU A C 1
ATOM 642 O O . GLU A 1 89 ? -12.354 13.626 6.131 1.00 90.44 89 GLU A O 1
ATOM 647 N N . ARG A 1 90 ? -14.458 13.608 5.319 1.00 92.25 90 ARG A N 1
ATOM 648 C CA . ARG A 1 90 ? -15.094 12.885 6.432 1.00 92.25 90 ARG A CA 1
ATOM 649 C C . ARG A 1 90 ? -14.588 11.456 6.548 1.00 92.25 90 ARG A C 1
ATOM 651 O O . ARG A 1 90 ? -14.311 10.977 7.639 1.00 92.25 90 ARG A O 1
ATOM 658 N N . GLU A 1 91 ? -14.385 10.792 5.415 1.00 88.75 91 GLU A N 1
ATOM 659 C CA . GLU A 1 91 ? -13.788 9.459 5.379 1.00 88.75 91 GLU A CA 1
ATOM 660 C C . GLU A 1 91 ? -12.357 9.461 5.944 1.00 88.75 91 GLU A C 1
ATOM 662 O O . GLU A 1 91 ? -11.972 8.556 6.683 1.00 88.75 91 GLU A O 1
ATOM 667 N N . ARG A 1 92 ? -11.562 10.493 5.628 1.00 86.88 92 ARG A N 1
ATOM 668 C CA . ARG A 1 92 ? -10.208 10.652 6.177 1.00 86.88 92 ARG A CA 1
ATOM 669 C C . ARG A 1 92 ? -10.219 10.917 7.675 1.00 86.88 92 ARG A C 1
ATOM 671 O O . ARG A 1 92 ? -9.414 10.322 8.384 1.00 86.88 92 ARG A O 1
ATOM 678 N N . GLU A 1 93 ? -11.120 11.774 8.142 1.00 90.69 93 GLU A N 1
ATOM 679 C CA . GLU A 1 93 ? -11.299 12.056 9.567 1.00 90.69 93 GLU A CA 1
ATOM 680 C C . GLU A 1 93 ? -11.698 10.796 10.342 1.00 90.69 93 GLU A C 1
ATOM 682 O O . GLU A 1 93 ? -11.049 10.454 11.331 1.00 90.69 93 GLU A O 1
ATOM 687 N N . LEU A 1 94 ? -12.689 10.050 9.840 1.00 93.06 94 LEU A N 1
ATOM 688 C CA . LEU A 1 94 ? -13.114 8.779 10.421 1.00 93.06 94 LEU A CA 1
ATOM 689 C C . LEU A 1 94 ? -11.954 7.785 10.488 1.00 93.06 94 LEU A C 1
ATOM 691 O O . LEU A 1 94 ? -11.687 7.224 11.548 1.00 93.06 94 LEU A O 1
ATOM 695 N N . LYS A 1 95 ? -11.238 7.584 9.373 1.00 88.62 95 LYS A N 1
ATOM 696 C CA . LYS A 1 95 ? -10.078 6.684 9.332 1.00 88.62 95 LYS A CA 1
ATOM 697 C C . LYS A 1 95 ? -9.027 7.095 10.353 1.00 88.62 95 LYS A C 1
ATOM 699 O O . LYS A 1 95 ? -8.562 6.245 11.101 1.00 88.62 95 LYS A O 1
ATOM 704 N N . ALA A 1 96 ? -8.680 8.378 10.421 1.00 87.12 96 ALA A N 1
ATOM 705 C CA . ALA A 1 96 ? -7.709 8.876 11.388 1.00 87.12 96 ALA A CA 1
ATOM 706 C C . ALA A 1 96 ? -8.164 8.639 12.840 1.00 87.12 96 ALA A C 1
ATOM 708 O O . ALA A 1 96 ? -7.355 8.219 13.666 1.00 87.12 96 ALA A O 1
ATOM 709 N N . GLY A 1 97 ? -9.449 8.852 13.144 1.00 91.50 97 GLY A N 1
ATOM 710 C CA . GLY A 1 97 ? -10.030 8.572 14.459 1.00 91.50 97 GLY A CA 1
ATOM 711 C C . GLY A 1 97 ? -9.964 7.089 14.826 1.00 91.50 97 GLY A C 1
ATOM 712 O O . GLY A 1 97 ? -9.460 6.744 15.893 1.00 91.50 97 GLY A O 1
ATOM 713 N N . VAL A 1 98 ? -10.405 6.208 13.921 1.00 91.75 98 VAL A N 1
ATOM 714 C CA . VAL A 1 98 ? -10.398 4.750 14.131 1.00 91.75 98 VAL A CA 1
ATOM 715 C C . VAL A 1 98 ? -8.974 4.243 14.322 1.00 91.75 98 VAL A C 1
ATOM 717 O O . VAL A 1 98 ? -8.713 3.456 15.223 1.00 91.75 98 VAL A O 1
ATOM 720 N N . ILE A 1 99 ? -8.030 4.725 13.517 1.00 87.06 99 ILE A N 1
ATOM 721 C CA . ILE A 1 99 ? -6.612 4.390 13.661 1.00 87.06 99 ILE A CA 1
ATOM 722 C C . ILE A 1 99 ? -6.112 4.799 15.044 1.00 87.06 99 ILE A C 1
ATOM 724 O O . ILE A 1 99 ? -5.562 3.980 15.770 1.00 87.06 99 ILE A O 1
ATOM 728 N N . ARG A 1 100 ? -6.339 6.051 15.437 1.00 89.19 100 ARG A N 1
ATOM 729 C CA . ARG A 1 100 ? -5.836 6.581 16.704 1.00 89.19 100 ARG A CA 1
ATOM 730 C C . ARG A 1 100 ? -6.403 5.845 17.919 1.00 89.19 100 ARG A C 1
ATOM 732 O O . ARG A 1 100 ? -5.673 5.629 18.879 1.00 89.19 100 ARG A O 1
ATOM 739 N N . GLU A 1 101 ? -7.685 5.492 17.897 1.00 93.81 101 GLU A N 1
ATOM 740 C CA . GLU A 1 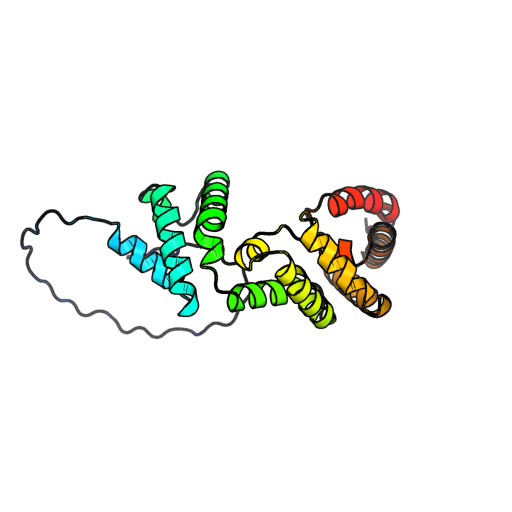101 ? -8.390 4.965 19.076 1.00 93.81 101 GLU A CA 1
ATOM 741 C C . GLU A 1 101 ? -8.493 3.433 19.091 1.00 93.81 101 GLU A C 1
ATOM 743 O O . GLU A 1 101 ? -8.545 2.831 20.163 1.00 93.81 101 GLU A O 1
ATOM 748 N N . CYS A 1 102 ? -8.474 2.787 17.923 1.00 93.38 102 CYS A N 1
ATOM 749 C CA . CYS A 1 102 ? -8.745 1.356 17.783 1.00 93.38 102 CYS A CA 1
ATOM 750 C C . CYS A 1 102 ? -7.562 0.539 17.250 1.00 93.38 102 CYS A C 1
ATOM 752 O O . CYS A 1 102 ? -7.659 -0.687 17.234 1.00 93.38 102 CYS A O 1
ATOM 754 N N . ALA A 1 103 ? -6.436 1.159 16.866 1.00 88.31 103 ALA A N 1
ATOM 755 C CA . ALA A 1 103 ? -5.241 0.453 16.382 1.00 88.31 103 ALA A CA 1
ATOM 756 C C . ALA A 1 103 ? -4.797 -0.692 17.311 1.00 88.31 103 ALA A C 1
ATOM 758 O O . ALA A 1 103 ? -4.510 -1.790 16.841 1.00 88.31 103 ALA A O 1
ATOM 759 N N . GLY A 1 104 ? -4.800 -0.470 18.629 1.00 89.12 104 GLY A N 1
ATOM 760 C CA . GLY A 1 104 ? -4.409 -1.487 19.614 1.00 89.12 104 GLY A CA 1
ATOM 761 C C . GLY A 1 104 ? -5.374 -2.674 19.732 1.00 89.12 104 GLY A C 1
ATOM 762 O O . GLY A 1 104 ? -5.012 -3.692 20.310 1.00 89.12 104 GLY A O 1
ATOM 763 N N . LYS A 1 105 ? -6.589 -2.561 19.183 1.00 92.06 105 LYS A N 1
ATOM 764 C CA . LYS A 1 105 ? -7.588 -3.640 19.150 1.00 92.06 105 LYS A CA 1
ATOM 765 C C . LYS A 1 105 ? -7.568 -4.422 17.842 1.00 92.06 105 LYS A C 1
ATOM 767 O O . LYS A 1 105 ? -8.313 -5.385 17.692 1.00 92.06 105 LYS A O 1
ATOM 772 N N . PHE A 1 106 ? -6.753 -3.999 16.878 1.00 88.31 106 PHE A N 1
ATOM 773 C CA . PHE A 1 106 ? -6.679 -4.656 15.587 1.00 88.31 106 PHE A CA 1
ATOM 774 C C . PHE A 1 106 ? -5.937 -5.997 15.735 1.00 88.31 106 PHE A C 1
ATOM 776 O O . PHE A 1 106 ? -4.792 -6.010 16.196 1.00 88.31 106 PHE A O 1
ATOM 783 N N . PRO A 1 107 ? -6.531 -7.133 15.327 1.00 89.94 107 PRO A N 1
ATOM 784 C CA . PRO A 1 107 ? -5.891 -8.433 15.495 1.00 89.94 107 PRO A CA 1
ATOM 785 C C . PRO A 1 107 ? -4.612 -8.536 14.665 1.00 89.94 107 PRO A C 1
ATOM 787 O O . PRO A 1 107 ? -4.650 -8.457 13.434 1.00 89.94 107 PRO A O 1
ATOM 790 N N . GLU A 1 108 ? -3.479 -8.781 15.326 1.00 92.44 108 GLU A N 1
ATOM 791 C CA . GLU A 1 108 ? -2.181 -8.934 14.659 1.00 92.44 108 GLU A CA 1
ATOM 792 C C . GLU A 1 108 ? -2.209 -9.943 13.492 1.00 92.44 108 GLU A C 1
ATOM 794 O O . GLU A 1 108 ? -1.670 -9.614 12.432 1.00 92.44 108 GLU A O 1
ATOM 799 N N . PRO A 1 109 ? -2.877 -11.116 13.587 1.00 92.56 109 PRO A N 1
ATOM 800 C CA . PRO A 1 109 ? -2.965 -12.050 12.462 1.00 92.56 109 PRO A CA 1
ATOM 801 C C . PRO A 1 109 ? -3.622 -11.449 11.213 1.00 92.56 109 PRO A C 1
ATOM 803 O O . PRO A 1 109 ? -3.189 -11.726 10.093 1.00 92.56 109 PRO A O 1
ATOM 806 N N . VAL A 1 110 ? -4.638 -10.598 11.391 1.00 89.94 110 VAL A N 1
ATOM 807 C CA . VAL A 1 110 ? -5.343 -9.937 10.285 1.00 89.94 110 VAL A CA 1
ATOM 808 C C . VAL A 1 110 ? -4.436 -8.888 9.641 1.00 89.94 110 VAL A C 1
ATOM 810 O O . VAL A 1 110 ? -4.335 -8.845 8.413 1.00 89.94 110 VAL A O 1
ATOM 813 N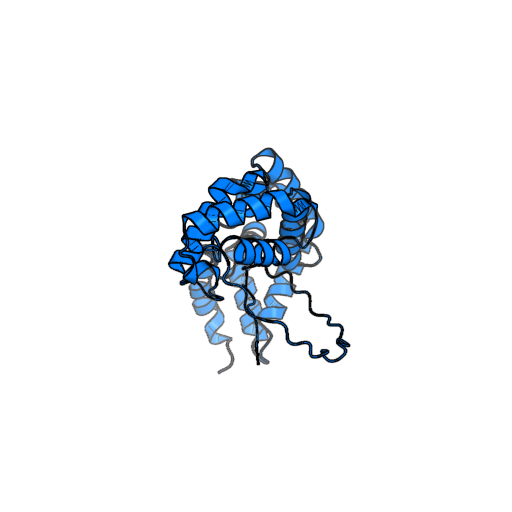 N . ILE A 1 111 ? -3.710 -8.104 10.445 1.00 91.50 111 ILE A N 1
ATOM 814 C CA . ILE A 1 111 ? -2.751 -7.102 9.945 1.00 91.50 111 ILE A CA 1
ATOM 815 C C . ILE A 1 111 ? -1.612 -7.788 9.205 1.00 91.50 111 ILE A C 1
ATOM 817 O O . ILE A 1 111 ? -1.304 -7.407 8.079 1.00 91.50 111 ILE A O 1
ATOM 821 N N . LYS A 1 112 ? -1.026 -8.837 9.792 1.00 94.38 112 LYS A N 1
ATOM 822 C CA . LYS A 1 112 ? 0.040 -9.622 9.163 1.00 94.38 112 LYS A CA 1
ATOM 823 C C . LYS A 1 112 ? -0.425 -10.183 7.827 1.00 94.38 112 LYS A C 1
ATOM 825 O O . LYS A 1 112 ? 0.283 -10.055 6.833 1.00 94.38 112 LYS A O 1
ATOM 830 N N . LYS A 1 113 ? -1.627 -10.765 7.770 1.00 92.62 113 LYS A N 1
ATOM 831 C CA . LYS A 1 113 ? -2.207 -11.276 6.522 1.00 92.62 113 LYS A CA 1
ATOM 832 C C . LYS A 1 113 ? -2.364 -10.165 5.481 1.00 92.62 113 LYS A C 1
ATOM 834 O O . LYS A 1 113 ? -1.924 -10.349 4.349 1.00 92.62 113 LYS A O 1
ATOM 839 N N . GLY A 1 114 ? -2.937 -9.020 5.857 1.00 90.62 114 GLY A N 1
ATOM 840 C CA . GLY A 1 114 ? -3.093 -7.864 4.969 1.00 90.62 114 GLY A CA 1
ATOM 841 C C . GLY A 1 114 ? -1.753 -7.332 4.457 1.00 90.62 114 GLY A C 1
ATOM 842 O O . GLY A 1 114 ? -1.588 -7.131 3.255 1.00 90.62 114 GLY A O 1
ATOM 843 N N . PHE A 1 115 ? -0.770 -7.199 5.349 1.00 92.81 115 PHE A N 1
ATOM 844 C CA . PHE A 1 115 ? 0.595 -6.802 5.018 1.00 92.81 115 PHE A CA 1
ATOM 845 C C . PHE A 1 115 ? 1.241 -7.778 4.030 1.00 92.81 115 PHE A C 1
ATOM 847 O O . PHE A 1 115 ? 1.763 -7.355 3.002 1.00 92.81 115 PHE A O 1
ATOM 854 N N . MET A 1 116 ? 1.179 -9.085 4.303 1.00 94.25 116 MET A N 1
ATOM 855 C CA . MET A 1 116 ? 1.781 -10.110 3.447 1.00 94.25 116 MET A CA 1
ATOM 856 C C . MET A 1 116 ? 1.136 -10.138 2.062 1.00 94.25 116 MET A C 1
ATOM 858 O O . MET A 1 116 ? 1.854 -10.186 1.070 1.00 94.25 116 MET A O 1
ATOM 862 N N . VAL A 1 117 ? -0.196 -10.052 1.980 1.00 90.69 117 VAL A N 1
ATOM 863 C CA . VAL A 1 117 ? -0.920 -9.993 0.699 1.00 90.69 117 VAL A CA 1
ATOM 864 C C . VAL A 1 117 ? -0.554 -8.727 -0.075 1.00 90.69 117 VAL A C 1
ATOM 866 O O . VAL A 1 117 ? -0.214 -8.809 -1.253 1.00 90.69 117 VAL A O 1
ATOM 869 N N . GLY A 1 118 ? -0.577 -7.563 0.580 1.00 89.25 118 GLY A N 1
ATOM 870 C CA . GLY A 1 118 ? -0.233 -6.290 -0.052 1.00 89.25 118 GLY A CA 1
ATOM 871 C C . GLY A 1 118 ? 1.210 -6.266 -0.552 1.00 89.25 118 GLY A C 1
ATOM 872 O O . GLY A 1 118 ? 1.463 -5.915 -1.701 1.00 89.25 118 GLY A O 1
ATOM 873 N N . CYS A 1 119 ? 2.151 -6.720 0.269 1.00 88.75 119 CYS A N 1
ATOM 874 C CA . CYS A 1 119 ? 3.563 -6.779 -0.086 1.00 88.75 119 CYS A CA 1
ATOM 875 C C . CYS A 1 119 ? 3.845 -7.806 -1.203 1.00 88.75 119 CYS A C 1
ATOM 877 O O . CYS A 1 119 ? 4.531 -7.485 -2.173 1.00 88.75 119 CYS A O 1
ATOM 879 N N . ALA A 1 120 ? 3.269 -9.012 -1.132 1.00 89.12 120 ALA A N 1
ATOM 880 C CA . ALA A 1 120 ? 3.467 -10.057 -2.141 1.00 89.12 120 ALA A CA 1
ATOM 881 C C . ALA A 1 120 ? 2.738 -9.775 -3.466 1.00 89.12 120 ALA A C 1
ATOM 883 O O . ALA A 1 120 ? 3.116 -10.321 -4.502 1.00 89.12 120 ALA A O 1
ATOM 884 N N . SER A 1 121 ? 1.733 -8.889 -3.474 1.00 85.06 121 SER A N 1
ATOM 885 C CA . SER A 1 121 ? 1.043 -8.476 -4.707 1.00 85.06 121 SER A CA 1
ATOM 886 C C . SER A 1 121 ? 1.984 -7.855 -5.748 1.00 85.06 121 SER A C 1
ATOM 888 O O . SER A 1 121 ? 1.691 -7.885 -6.942 1.00 85.06 121 SER A O 1
ATOM 890 N N . GLN A 1 122 ? 3.142 -7.351 -5.306 1.00 78.25 122 GLN A N 1
ATOM 891 C CA . GLN A 1 122 ? 4.158 -6.749 -6.164 1.00 78.25 122 GLN A CA 1
ATOM 892 C C . GLN A 1 122 ? 5.026 -7.791 -6.903 1.00 78.25 122 GLN A C 1
ATOM 894 O O . GLN A 1 122 ? 5.806 -7.410 -7.769 1.00 78.25 122 GLN A O 1
ATOM 899 N N . GLY A 1 123 ? 4.919 -9.095 -6.600 1.00 79.38 123 GLY A N 1
ATOM 900 C CA . GLY A 1 123 ? 5.675 -10.145 -7.293 1.00 79.38 123 GLY A CA 1
ATO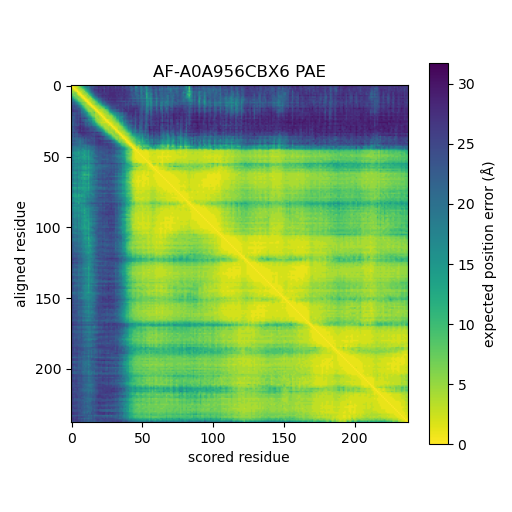M 901 C C . GLY A 1 123 ? 5.748 -11.482 -6.545 1.00 79.38 123 GLY A C 1
ATOM 902 O O . GLY A 1 123 ? 5.832 -11.532 -5.320 1.00 79.38 123 GLY A O 1
ATOM 903 N N . THR A 1 124 ? 5.786 -12.591 -7.290 1.00 77.38 124 THR A N 1
ATOM 904 C CA . THR A 1 124 ? 5.755 -13.969 -6.755 1.00 77.38 124 THR A CA 1
ATOM 905 C C . THR A 1 124 ? 7.017 -14.385 -5.982 1.00 77.38 124 THR A C 1
ATOM 907 O O . THR A 1 124 ? 6.963 -15.341 -5.213 1.00 77.38 124 THR A O 1
ATOM 910 N N . GLY A 1 125 ? 8.126 -13.647 -6.104 1.00 82.88 125 GLY A N 1
ATOM 911 C CA . GLY A 1 125 ? 9.368 -13.863 -5.343 1.00 82.88 125 GLY A CA 1
ATOM 912 C C . GLY A 1 125 ? 9.505 -13.029 -4.062 1.00 82.88 125 GLY A C 1
ATOM 913 O O . GLY A 1 125 ? 10.562 -13.029 -3.437 1.00 82.88 125 GLY A O 1
ATOM 914 N N . LEU A 1 126 ? 8.470 -12.288 -3.653 1.00 88.94 126 LEU A N 1
ATOM 915 C CA . LEU A 1 126 ? 8.572 -11.347 -2.529 1.00 88.94 126 LEU A CA 1
ATOM 916 C C . LEU A 1 126 ? 8.228 -11.946 -1.166 1.00 88.94 126 LEU A C 1
ATOM 918 O O . LEU A 1 126 ? 8.394 -11.277 -0.155 1.00 88.94 126 LEU A O 1
ATOM 922 N N . ASN A 1 127 ? 7.791 -13.200 -1.077 1.00 90.81 127 ASN A N 1
ATOM 923 C CA . ASN A 1 127 ? 7.341 -13.762 0.203 1.00 90.81 127 ASN A CA 1
ATOM 924 C C . ASN A 1 127 ? 8.421 -13.703 1.298 1.00 90.81 127 ASN A C 1
ATOM 926 O O . ASN A 1 127 ? 8.125 -13.318 2.430 1.00 90.81 127 ASN A O 1
ATOM 930 N N . GLY A 1 128 ? 9.678 -14.016 0.956 1.00 91.81 128 GLY A N 1
ATOM 931 C CA . GLY A 1 128 ? 10.808 -13.915 1.887 1.00 91.81 128 GLY A CA 1
ATOM 932 C C . GLY A 1 128 ? 11.108 -12.472 2.308 1.00 91.81 128 GLY A C 1
ATOM 933 O O . GLY A 1 128 ? 11.346 -12.209 3.489 1.00 91.81 128 GLY A O 1
ATOM 934 N N . PHE A 1 129 ? 11.015 -11.530 1.364 1.00 92.00 129 PHE A N 1
ATOM 935 C CA . PHE A 1 129 ? 11.116 -10.095 1.631 1.00 92.00 129 PHE A CA 1
ATOM 936 C C . PHE A 1 129 ? 10.057 -9.648 2.632 1.00 92.00 129 PHE A C 1
ATOM 938 O O . PHE A 1 129 ? 10.389 -9.124 3.691 1.00 92.00 129 PHE A O 1
ATOM 945 N N . CYS A 1 130 ? 8.791 -9.911 2.309 1.00 93.38 130 CYS A N 1
ATOM 946 C CA . CYS A 1 130 ? 7.637 -9.483 3.079 1.00 93.38 130 CYS A CA 1
ATOM 947 C C . CYS A 1 130 ? 7.674 -10.067 4.490 1.00 93.38 130 CYS A C 1
ATOM 949 O O . CYS A 1 130 ? 7.510 -9.331 5.460 1.00 93.38 130 CYS A O 1
ATOM 951 N N . ALA A 1 131 ? 7.985 -11.359 4.628 1.00 95.69 131 ALA A N 1
ATOM 952 C CA . ALA A 1 131 ? 8.132 -11.981 5.939 1.00 95.69 131 ALA A CA 1
ATOM 953 C C . ALA A 1 131 ? 9.234 -11.294 6.761 1.00 95.69 131 ALA A C 1
ATOM 955 O O . ALA A 1 131 ? 9.000 -10.912 7.905 1.00 95.69 131 ALA A O 1
ATOM 956 N N . CYS A 1 132 ? 10.411 -11.056 6.173 1.00 96.00 132 CYS A N 1
ATOM 957 C CA . CYS A 1 132 ? 11.481 -10.336 6.859 1.00 96.00 132 CYS A CA 1
ATOM 958 C C . CYS A 1 132 ? 11.059 -8.913 7.258 1.00 96.00 132 CYS A C 1
ATOM 960 O O . CYS A 1 132 ? 11.337 -8.481 8.382 1.00 96.00 132 CYS A O 1
ATOM 962 N N . THR A 1 133 ? 10.418 -8.168 6.351 1.00 95.12 133 THR A N 1
ATOM 963 C CA . THR A 1 133 ? 10.020 -6.777 6.594 1.00 95.12 133 THR A CA 1
ATOM 964 C C . THR A 1 133 ? 8.987 -6.701 7.706 1.00 95.12 133 THR A C 1
ATOM 966 O O . THR A 1 133 ? 9.142 -5.865 8.591 1.00 95.12 133 THR A O 1
ATOM 969 N N . TRP A 1 134 ? 8.010 -7.611 7.725 1.00 95.94 134 TRP A N 1
ATOM 970 C CA . TRP A 1 134 ? 7.040 -7.731 8.812 1.00 95.94 134 TRP A CA 1
ATOM 971 C C . TRP A 1 134 ? 7.727 -7.945 10.166 1.00 95.94 134 TRP A C 1
ATOM 973 O O . TRP A 1 134 ? 7.538 -7.157 11.090 1.00 95.94 134 TRP A O 1
ATOM 983 N N . GLU A 1 135 ? 8.578 -8.970 10.273 1.00 97.69 135 GLU A N 1
ATOM 984 C CA . GLU A 1 135 ? 9.277 -9.301 11.523 1.00 97.69 135 GLU A CA 1
ATOM 985 C C . GLU A 1 135 ? 10.221 -8.175 11.977 1.00 97.69 135 GLU A C 1
ATOM 987 O O . GLU A 1 135 ? 10.472 -7.996 13.167 1.00 97.69 135 GLU A O 1
ATOM 992 N N . THR A 1 136 ? 10.758 -7.395 11.037 1.00 96.88 136 THR A N 1
ATOM 993 C CA . THR A 1 136 ? 11.603 -6.237 11.353 1.00 96.88 136 THR A CA 1
ATOM 994 C C . THR A 1 136 ? 10.768 -5.049 11.830 1.00 96.88 136 THR A C 1
ATOM 996 O O . THR A 1 136 ? 11.118 -4.429 12.831 1.00 96.88 136 THR A O 1
ATOM 999 N N . LEU A 1 137 ? 9.642 -4.767 11.170 1.00 96.06 137 LEU A N 1
ATOM 1000 C CA . LEU A 1 137 ? 8.703 -3.715 11.562 1.00 96.06 137 LEU A CA 1
ATOM 1001 C C . LEU A 1 137 ? 8.136 -3.950 12.960 1.00 96.06 137 LEU A C 1
ATOM 1003 O O . LEU A 1 137 ? 8.139 -3.029 13.776 1.00 96.06 137 LEU A O 1
ATOM 1007 N N . ARG A 1 138 ? 7.738 -5.192 13.262 1.00 95.88 138 ARG A N 1
ATOM 1008 C CA . ARG A 1 138 ? 7.175 -5.576 14.564 1.00 95.88 138 ARG A CA 1
ATOM 1009 C C . ARG A 1 138 ? 8.097 -5.324 15.749 1.00 95.88 138 ARG A C 1
ATOM 1011 O O . ARG A 1 138 ? 7.610 -5.141 16.855 1.00 95.88 138 ARG A O 1
ATOM 1018 N N . LYS A 1 139 ? 9.410 -5.239 15.531 1.00 96.75 139 LYS A N 1
ATOM 1019 C CA . LYS A 1 139 ? 10.376 -4.876 16.583 1.00 96.75 139 LYS A CA 1
ATOM 1020 C C . LYS A 1 139 ? 10.374 -3.387 16.930 1.00 96.75 139 LYS A C 1
ATOM 1022 O O . LYS A 1 139 ? 10.979 -3.003 17.922 1.00 96.75 139 LYS A O 1
ATOM 1027 N N . SER A 1 140 ? 9.763 -2.551 16.092 1.00 95.00 140 SER A N 1
ATOM 1028 C CA . SER A 1 140 ? 9.840 -1.085 16.170 1.00 95.00 140 SER A CA 1
ATOM 1029 C C . SER A 1 140 ? 8.479 -0.384 16.181 1.00 95.00 140 SER A C 1
ATOM 1031 O O . SER A 1 140 ? 8.423 0.846 16.240 1.00 95.00 140 SER A O 1
ATOM 1033 N N . ALA A 1 141 ? 7.399 -1.153 16.050 1.00 93.50 141 ALA A N 1
ATOM 1034 C CA . ALA A 1 141 ? 6.047 -0.640 15.943 1.00 93.50 141 ALA A CA 1
ATOM 1035 C C . ALA A 1 141 ? 5.023 -1.695 16.356 1.00 93.50 141 ALA A C 1
ATOM 1037 O O . ALA A 1 141 ? 5.186 -2.891 16.076 1.00 93.50 141 ALA A O 1
ATOM 1038 N N . GLU A 1 142 ? 3.948 -1.227 16.977 1.00 91.31 142 GLU A N 1
ATOM 1039 C CA . GLU A 1 142 ? 2.801 -2.058 17.328 1.00 91.31 142 GLU A CA 1
ATOM 1040 C C . GLU A 1 142 ? 2.006 -2.459 16.073 1.00 91.31 142 GLU A C 1
ATOM 1042 O O . GLU A 1 142 ? 2.040 -1.743 15.065 1.00 91.31 142 GLU A O 1
ATOM 1047 N N . PRO A 1 143 ? 1.260 -3.583 16.089 1.00 89.25 143 PRO A N 1
ATOM 1048 C CA . PRO A 1 143 ? 0.527 -4.054 14.914 1.00 89.25 143 PRO A CA 1
ATOM 1049 C C . PRO A 1 143 ? -0.395 -2.980 14.328 1.00 89.25 143 PRO A C 1
ATOM 1051 O O . PRO A 1 143 ? -0.407 -2.755 13.117 1.00 89.25 143 PRO A O 1
ATOM 1054 N N . GLY A 1 144 ? -1.129 -2.278 15.191 1.00 85.38 144 GLY A N 1
ATOM 1055 C CA . GLY A 1 144 ? -2.032 -1.214 14.777 1.00 85.38 144 GLY A CA 1
ATOM 1056 C C . GLY A 1 144 ? -1.327 -0.005 14.158 1.00 85.38 144 GLY A C 1
ATOM 1057 O O . GLY A 1 144 ? -1.864 0.590 13.230 1.00 85.38 144 GLY A O 1
ATOM 1058 N N . GLU A 1 145 ? -0.107 0.325 14.594 1.00 88.62 145 GLU A N 1
ATOM 1059 C CA . GLU A 1 145 ? 0.698 1.353 13.924 1.00 88.62 145 GLU A CA 1
ATOM 1060 C C . GLU A 1 145 ? 1.093 0.882 12.522 1.00 88.62 145 GLU A C 1
ATOM 1062 O O . GLU A 1 145 ? 0.880 1.607 11.551 1.00 88.62 145 GLU A O 1
ATOM 1067 N N . ILE A 1 146 ? 1.592 -0.355 12.398 1.00 91.00 146 ILE A N 1
ATOM 1068 C CA . ILE A 1 146 ? 2.007 -0.950 11.116 1.00 91.00 146 ILE A CA 1
ATOM 1069 C C . ILE A 1 146 ? 0.858 -0.965 10.108 1.00 91.00 146 ILE A C 1
ATOM 1071 O O . ILE A 1 146 ? 1.078 -0.664 8.937 1.00 91.00 146 ILE A O 1
ATOM 1075 N N . ALA A 1 147 ? -0.369 -1.252 10.553 1.00 87.06 147 ALA A N 1
ATOM 1076 C CA . ALA A 1 147 ? -1.561 -1.248 9.702 1.00 87.06 147 ALA A CA 1
ATOM 1077 C C . ALA A 1 147 ? -1.831 0.108 9.018 1.00 87.06 147 ALA A C 1
ATOM 1079 O O . ALA A 1 147 ? -2.600 0.178 8.061 1.00 87.06 147 ALA A O 1
ATOM 1080 N N . THR A 1 148 ? -1.214 1.180 9.514 1.00 84.38 148 THR A N 1
ATOM 1081 C CA . THR A 1 148 ? -1.505 2.569 9.132 1.00 84.38 148 THR A CA 1
ATOM 1082 C C . THR A 1 148 ? -0.286 3.306 8.600 1.00 84.38 148 THR A C 1
ATOM 1084 O O . THR A 1 148 ? -0.399 4.445 8.149 1.00 84.38 148 THR A O 1
ATOM 1087 N N . MET A 1 149 ? 0.873 2.646 8.613 1.00 87.88 149 MET A N 1
ATOM 1088 C CA . MET A 1 149 ? 2.098 3.179 8.042 1.00 87.88 149 MET A CA 1
ATOM 1089 C C . MET A 1 149 ? 1.948 3.361 6.536 1.00 87.88 149 MET A C 1
ATOM 1091 O O . MET A 1 149 ? 1.634 2.423 5.801 1.00 87.88 149 MET A O 1
ATOM 1095 N N . ASP A 1 150 ? 2.283 4.556 6.057 1.00 83.62 150 ASP A N 1
ATOM 1096 C CA . ASP A 1 150 ? 2.622 4.734 4.653 1.00 83.62 150 ASP A CA 1
ATOM 1097 C C . ASP A 1 150 ? 4.021 4.148 4.435 1.00 83.62 150 ASP A C 1
ATOM 1099 O O . ASP A 1 150 ? 5.032 4.750 4.800 1.00 83.62 150 ASP A O 1
ATOM 1103 N N . ALA A 1 151 ? 4.080 2.954 3.848 1.00 81.19 151 ALA A N 1
ATOM 1104 C CA . ALA A 1 151 ? 5.327 2.229 3.629 1.00 81.19 151 ALA A CA 1
ATOM 1105 C C . ALA A 1 151 ? 6.359 3.014 2.789 1.00 81.19 151 ALA A C 1
ATOM 1107 O O . ALA A 1 151 ? 7.558 2.750 2.891 1.00 81.19 151 ALA A O 1
ATOM 1108 N N . GLY A 1 152 ? 5.911 3.981 1.978 1.00 77.00 152 GLY A N 1
ATOM 1109 C CA . GLY A 1 152 ? 6.768 4.839 1.162 1.00 77.00 152 GLY A CA 1
ATOM 1110 C C . GLY A 1 152 ? 7.261 6.103 1.874 1.00 77.00 152 GLY A C 1
ATOM 1111 O O . GLY A 1 152 ? 8.132 6.789 1.334 1.00 77.00 152 GLY A O 1
ATOM 1112 N N . GLN A 1 153 ? 6.724 6.429 3.054 1.00 79.56 153 GLN A N 1
ATOM 1113 C CA . GLN A 1 153 ? 7.053 7.653 3.797 1.00 79.56 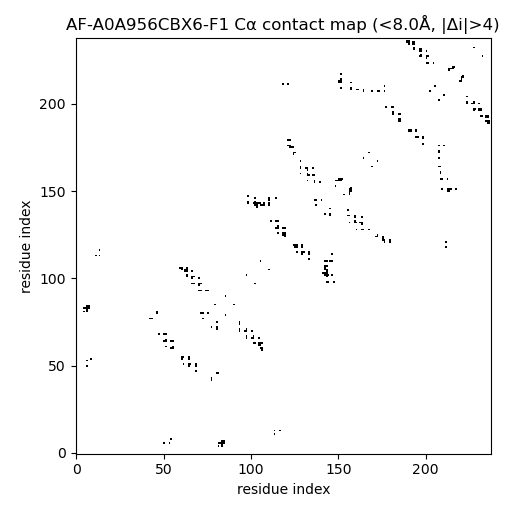153 GLN A CA 1
ATOM 1114 C C . GLN A 1 153 ? 7.544 7.402 5.227 1.00 79.56 153 GLN A C 1
ATOM 1116 O O . GLN A 1 153 ? 8.362 8.178 5.722 1.00 79.56 153 GLN A O 1
ATOM 1121 N N . ASP A 1 154 ? 7.087 6.338 5.890 1.00 88.38 154 ASP A N 1
ATOM 1122 C CA . ASP A 1 154 ? 7.518 6.007 7.247 1.00 88.38 154 ASP A CA 1
ATOM 1123 C C . ASP A 1 154 ? 8.967 5.491 7.228 1.00 88.38 154 ASP A C 1
ATOM 1125 O O . ASP A 1 154 ? 9.316 4.510 6.561 1.00 88.38 154 ASP A O 1
ATOM 1129 N N . SER A 1 155 ? 9.843 6.171 7.968 1.00 91.12 155 SER A N 1
ATOM 1130 C CA . SER A 1 155 ? 11.273 5.861 8.011 1.00 91.12 155 SER A CA 1
ATOM 1131 C C . SER A 1 155 ? 11.567 4.475 8.594 1.00 91.12 155 SER A C 1
ATOM 1133 O O . SER A 1 155 ? 12.547 3.851 8.179 1.00 91.12 155 SER A O 1
ATOM 1135 N N . ARG A 1 156 ? 10.718 3.954 9.493 1.00 93.50 156 ARG A N 1
ATOM 1136 C CA . ARG A 1 156 ? 10.829 2.594 10.044 1.00 93.50 156 ARG A CA 1
ATOM 1137 C C . ARG A 1 156 ? 10.484 1.564 8.980 1.00 93.50 156 ARG A C 1
ATOM 1139 O O . ARG A 1 156 ? 11.236 0.606 8.812 1.00 93.50 156 ARG A O 1
ATOM 1146 N N . ALA A 1 157 ? 9.417 1.789 8.211 1.00 91.25 157 ALA A N 1
ATOM 1147 C CA . ALA A 1 157 ? 9.046 0.921 7.093 1.00 91.25 157 ALA A CA 1
ATOM 1148 C C . ALA A 1 157 ? 10.137 0.878 6.016 1.00 91.25 157 ALA A C 1
ATOM 1150 O O . ALA A 1 157 ? 10.585 -0.206 5.630 1.00 91.25 157 ALA A O 1
ATOM 1151 N N . LEU A 1 158 ? 10.652 2.043 5.611 1.00 89.44 158 LEU A N 1
ATOM 1152 C CA . LEU A 1 158 ? 11.782 2.138 4.683 1.00 89.44 158 LEU A CA 1
ATOM 1153 C C . LEU A 1 158 ? 13.041 1.452 5.241 1.00 89.44 158 LEU A C 1
ATOM 1155 O O . LEU A 1 158 ? 13.745 0.756 4.508 1.00 89.44 158 LEU A O 1
ATOM 1159 N N . GLY A 1 159 ? 13.335 1.626 6.533 1.00 92.69 159 GLY A N 1
ATOM 1160 C CA . GLY A 1 159 ? 14.476 1.001 7.207 1.00 92.69 159 GLY A CA 1
ATOM 1161 C C . GLY A 1 159 ? 14.373 -0.526 7.271 1.00 92.69 159 GLY A C 1
ATOM 1162 O O . GLY A 1 159 ? 15.335 -1.226 6.938 1.00 92.69 159 GLY A O 1
ATOM 1163 N N . ALA A 1 160 ? 13.199 -1.051 7.627 1.00 94.38 160 ALA A N 1
ATOM 1164 C CA . ALA A 1 160 ? 12.909 -2.481 7.654 1.00 94.38 160 ALA A CA 1
ATOM 1165 C C . ALA A 1 160 ? 13.033 -3.104 6.259 1.00 94.38 160 ALA A C 1
ATOM 1167 O O . ALA A 1 160 ? 13.702 -4.123 6.080 1.00 94.38 160 ALA A O 1
ATOM 1168 N N . ALA A 1 161 ? 12.458 -2.453 5.250 1.00 91.81 161 ALA A N 1
ATOM 1169 C CA . ALA A 1 161 ? 12.552 -2.894 3.869 1.00 91.81 161 ALA A CA 1
ATOM 1170 C C . ALA A 1 161 ? 13.997 -2.900 3.352 1.00 91.81 161 ALA A C 1
ATOM 1172 O O . ALA A 1 161 ? 14.439 -3.908 2.808 1.00 91.81 161 ALA A O 1
ATOM 1173 N N . LYS A 1 162 ? 14.775 -1.833 3.578 1.00 91.62 162 LYS A N 1
ATOM 1174 C CA . LYS A 1 162 ? 16.201 -1.791 3.202 1.00 91.62 162 LYS A CA 1
ATOM 1175 C C . LYS A 1 162 ? 16.998 -2.911 3.872 1.00 91.62 162 LYS A C 1
ATOM 1177 O O . LYS A 1 162 ? 17.763 -3.605 3.205 1.00 91.62 162 LYS A O 1
ATOM 1182 N N . THR A 1 163 ? 16.774 -3.122 5.169 1.00 94.12 163 THR A N 1
ATOM 1183 C CA . THR A 1 163 ? 17.430 -4.184 5.949 1.00 94.12 163 THR A CA 1
ATOM 1184 C C . THR A 1 163 ? 17.131 -5.568 5.382 1.00 94.12 163 THR A C 1
ATOM 1186 O O . THR A 1 163 ? 18.024 -6.404 5.267 1.00 94.12 163 THR A O 1
ATOM 1189 N N . CYS A 1 164 ? 15.877 -5.822 5.019 1.00 93.38 164 CYS A N 1
ATOM 1190 C CA . CYS A 1 164 ? 15.456 -7.108 4.477 1.00 93.38 164 CYS A CA 1
ATOM 1191 C C . CYS A 1 164 ? 15.887 -7.317 3.036 1.00 93.38 164 CYS A C 1
ATOM 1193 O O . CYS A 1 164 ? 16.264 -8.423 2.663 1.00 93.38 164 CYS A O 1
ATOM 1195 N N . MET A 1 165 ? 15.913 -6.252 2.245 1.00 89.81 165 MET A N 1
ATOM 1196 C CA . MET A 1 165 ? 16.407 -6.312 0.883 1.00 89.81 165 MET A CA 1
ATOM 1197 C C . MET A 1 165 ? 17.889 -6.653 0.809 1.00 89.81 165 MET A C 1
ATOM 1199 O O . MET A 1 165 ? 18.278 -7.461 -0.023 1.00 89.81 165 MET A O 1
ATOM 1203 N N . ALA A 1 166 ? 18.703 -6.102 1.712 1.00 90.56 166 ALA A N 1
ATOM 1204 C CA . ALA A 1 166 ? 20.127 -6.420 1.786 1.00 90.56 166 ALA A CA 1
ATOM 1205 C C . ALA A 1 166 ? 20.405 -7.918 2.032 1.00 90.56 166 ALA A C 1
ATOM 1207 O O . ALA A 1 166 ? 21.516 -8.380 1.791 1.00 90.56 166 ALA A O 1
ATOM 1208 N N . LYS A 1 167 ? 19.406 -8.678 2.503 1.00 89.88 167 LYS A N 1
ATOM 1209 C CA . LYS A 1 167 ? 19.490 -10.128 2.731 1.00 89.88 167 LYS A CA 1
ATOM 1210 C C . LYS A 1 167 ? 19.036 -10.963 1.534 1.00 89.88 167 LYS A C 1
ATOM 1212 O O . LYS A 1 167 ? 19.098 -12.186 1.606 1.00 89.88 167 LYS A O 1
ATOM 1217 N N . MET A 1 168 ? 18.544 -10.336 0.468 1.00 85.19 168 MET A N 1
ATOM 1218 C CA . MET A 1 168 ? 18.002 -11.036 -0.691 1.00 85.19 168 MET A CA 1
ATOM 1219 C C . MET A 1 168 ? 18.919 -10.932 -1.909 1.00 85.19 168 MET A C 1
ATOM 1221 O O . MET A 1 168 ? 19.614 -9.929 -2.084 1.00 85.19 168 MET A O 1
ATOM 1225 N N . PRO A 1 169 ? 18.894 -11.936 -2.801 1.00 83.44 169 PRO A N 1
ATOM 1226 C CA . PRO A 1 169 ? 19.568 -11.837 -4.085 1.00 83.44 169 PRO A CA 1
ATOM 1227 C C . PRO A 1 169 ? 18.877 -10.766 -4.946 1.00 83.44 169 PRO A C 1
ATOM 1229 O O . PRO A 1 169 ? 17.812 -10.990 -5.520 1.00 83.44 169 PRO A O 1
ATOM 1232 N N . ASN A 1 170 ? 19.501 -9.589 -5.056 1.00 79.25 170 ASN A N 1
ATOM 1233 C CA . ASN A 1 170 ? 18.962 -8.434 -5.793 1.00 79.25 170 ASN A CA 1
ATOM 1234 C C . ASN A 1 170 ? 18.575 -8.751 -7.248 1.00 79.25 170 ASN A C 1
ATOM 1236 O O . ASN A 1 170 ? 17.700 -8.093 -7.807 1.00 79.25 170 ASN A O 1
ATOM 1240 N N . GLN A 1 171 ? 19.214 -9.748 -7.866 1.00 84.56 171 GLN A N 1
ATOM 1241 C CA . GLN A 1 171 ? 18.983 -10.105 -9.263 1.00 84.56 171 GLN A CA 1
ATOM 1242 C C . GLN A 1 171 ? 17.591 -10.707 -9.499 1.00 84.56 171 GLN A C 1
ATOM 1244 O O . GLN A 1 171 ? 16.896 -10.280 -10.419 1.00 84.56 171 GLN A O 1
ATOM 1249 N N . GLU A 1 172 ? 17.160 -11.657 -8.665 1.00 84.19 172 GLU A N 1
ATOM 1250 C CA . GLU A 1 172 ? 15.834 -12.281 -8.788 1.00 84.19 172 GLU A CA 1
ATOM 1251 C C . GLU A 1 172 ? 14.729 -11.257 -8.514 1.00 84.19 172 GLU A C 1
ATOM 1253 O O . GLU A 1 172 ? 13.719 -11.185 -9.216 1.00 84.19 172 GLU A O 1
ATOM 1258 N N . LEU A 1 173 ? 14.964 -10.392 -7.529 1.00 85.19 173 LEU A N 1
ATOM 1259 C CA . LEU A 1 173 ? 14.053 -9.316 -7.192 1.00 85.19 173 LEU A CA 1
ATOM 1260 C C . LEU A 1 173 ? 13.859 -8.333 -8.354 1.00 85.19 173 LEU A C 1
ATOM 1262 O O . LEU A 1 173 ? 12.726 -8.021 -8.717 1.00 85.19 173 LEU A O 1
ATOM 1266 N N . LEU A 1 174 ? 14.956 -7.861 -8.950 1.00 88.25 174 LEU A N 1
ATOM 1267 C CA . LEU A 1 174 ? 14.911 -6.960 -10.099 1.00 88.25 174 LEU A CA 1
ATOM 1268 C C . LEU A 1 174 ? 14.233 -7.607 -11.307 1.00 88.25 174 LEU A C 1
ATOM 1270 O O . LEU A 1 174 ? 13.478 -6.933 -12.001 1.00 88.25 174 LEU A O 1
ATOM 1274 N N . ALA A 1 175 ? 14.456 -8.901 -11.542 1.00 90.06 175 ALA A N 1
ATOM 1275 C CA . ALA A 1 175 ? 13.783 -9.631 -12.612 1.00 90.06 175 ALA A CA 1
ATOM 1276 C C . ALA A 1 175 ? 12.261 -9.693 -12.392 1.00 90.06 175 ALA A C 1
ATOM 1278 O O . ALA A 1 175 ? 11.491 -9.435 -13.321 1.00 90.06 175 ALA A O 1
ATOM 1279 N N . ASN A 1 176 ? 11.819 -9.957 -11.159 1.00 88.19 176 ASN A N 1
ATOM 1280 C CA . ASN A 1 176 ? 10.399 -9.970 -10.802 1.00 88.19 176 ASN A CA 1
ATOM 1281 C C . ASN A 1 176 ? 9.757 -8.583 -10.951 1.00 88.19 176 ASN A C 1
ATOM 1283 O O . ASN A 1 176 ? 8.690 -8.461 -11.554 1.00 88.19 176 ASN A O 1
ATOM 1287 N N . LEU A 1 177 ? 10.429 -7.533 -10.469 1.00 89.50 177 LEU A N 1
ATOM 1288 C CA . LEU A 1 177 ? 9.957 -6.154 -10.604 1.00 89.50 177 LEU A CA 1
ATOM 1289 C C . LEU A 1 177 ? 9.894 -5.716 -12.071 1.00 89.50 177 LEU A C 1
ATOM 1291 O O . LEU A 1 177 ? 8.897 -5.122 -12.480 1.00 89.50 177 LEU A O 1
ATOM 1295 N N . LYS A 1 178 ? 10.905 -6.066 -12.879 1.00 92.81 178 LYS A N 1
ATOM 1296 C CA . LYS A 1 178 ? 10.900 -5.804 -14.324 1.00 92.81 178 LYS A CA 1
ATOM 1297 C C . LYS A 1 178 ? 9.711 -6.482 -14.989 1.00 92.81 178 LYS A C 1
ATOM 1299 O O . LYS A 1 178 ? 9.001 -5.845 -15.757 1.00 92.81 178 LYS A O 1
ATOM 1304 N N . THR A 1 179 ? 9.489 -7.758 -14.684 1.00 92.38 179 THR A N 1
ATOM 1305 C CA . THR A 1 179 ? 8.389 -8.541 -15.261 1.00 92.38 179 THR A CA 1
ATOM 1306 C C . THR A 1 179 ? 7.047 -7.881 -14.962 1.00 92.38 179 THR A C 1
ATOM 1308 O O . THR A 1 179 ? 6.287 -7.607 -15.883 1.00 92.38 179 THR A O 1
ATOM 1311 N N . LYS A 1 180 ? 6.793 -7.515 -13.701 1.00 89.56 180 LYS A N 1
ATOM 1312 C CA . LYS A 1 180 ? 5.551 -6.843 -13.288 1.00 89.56 180 LYS A CA 1
ATOM 1313 C C . LYS A 1 180 ? 5.378 -5.465 -13.917 1.00 89.56 180 LYS A C 1
ATOM 1315 O O . LYS A 1 180 ? 4.279 -5.116 -14.344 1.00 89.56 180 LYS A O 1
ATOM 1320 N N . PHE A 1 181 ? 6.459 -4.696 -14.011 1.00 92.06 181 PHE A 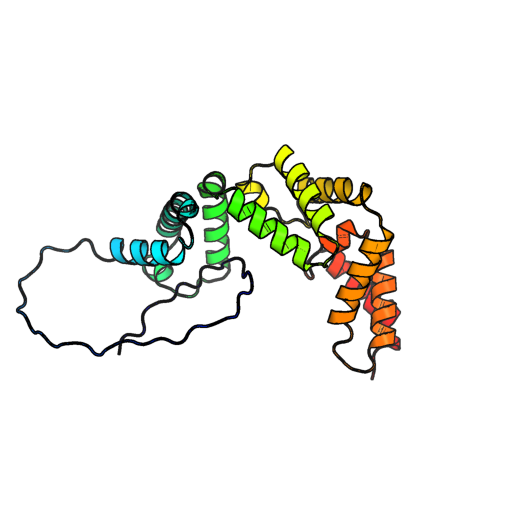N 1
ATOM 1321 C CA . PHE A 1 181 ? 6.446 -3.415 -14.706 1.00 92.06 181 PHE A CA 1
ATOM 1322 C C . PHE A 1 181 ? 6.076 -3.587 -16.184 1.00 92.06 181 PHE A C 1
ATOM 1324 O O . PHE A 1 181 ? 5.201 -2.885 -16.687 1.00 92.06 181 PHE A O 1
ATOM 1331 N N . LEU A 1 182 ? 6.706 -4.541 -16.874 1.00 92.75 182 LEU A N 1
ATOM 1332 C CA . LEU A 1 182 ? 6.450 -4.805 -18.287 1.00 92.75 182 LEU A CA 1
ATOM 1333 C C . LEU A 1 182 ? 5.053 -5.387 -18.536 1.00 92.75 182 LEU A C 1
ATOM 1335 O O . LEU A 1 182 ? 4.438 -5.011 -19.524 1.00 92.75 182 LEU A O 1
ATOM 1339 N N . GLU A 1 183 ? 4.517 -6.230 -17.648 1.00 91.06 183 GLU A N 1
ATOM 1340 C CA . GLU A 1 183 ? 3.123 -6.711 -17.715 1.00 91.06 183 GLU A CA 1
ATOM 1341 C C . GLU A 1 183 ? 2.115 -5.551 -17.685 1.00 91.06 183 GLU A C 1
ATOM 1343 O O . GLU A 1 183 ? 1.117 -5.570 -18.402 1.00 91.06 183 GLU A O 1
ATOM 1348 N N . GLY A 1 184 ? 2.370 -4.531 -16.858 1.00 90.50 184 GLY A N 1
ATOM 1349 C CA . GLY A 1 184 ? 1.527 -3.337 -16.790 1.00 90.50 184 GLY A CA 1
ATOM 1350 C C . GLY A 1 184 ? 1.747 -2.366 -17.951 1.00 90.50 184 GLY A C 1
ATOM 1351 O O . GLY A 1 184 ? 0.805 -1.715 -18.389 1.00 90.50 184 GLY A O 1
ATOM 1352 N N . CYS A 1 185 ? 2.979 -2.261 -18.446 1.00 92.69 185 CYS A N 1
ATOM 1353 C CA . CYS A 1 185 ? 3.346 -1.297 -19.479 1.00 92.69 185 CYS A CA 1
ATOM 1354 C C . CYS A 1 185 ? 3.004 -1.787 -20.899 1.00 92.69 185 CYS A C 1
ATOM 1356 O O . CYS A 1 185 ? 2.484 -1.020 -21.702 1.00 92.69 185 CYS A O 1
ATOM 1358 N N . ASN A 1 186 ? 3.216 -3.072 -21.198 1.00 91.56 186 ASN A N 1
ATOM 1359 C CA . ASN A 1 186 ? 2.974 -3.674 -22.517 1.00 91.56 186 ASN A CA 1
ATOM 1360 C C . ASN A 1 186 ? 1.506 -4.088 -22.730 1.00 91.56 186 ASN A C 1
ATOM 1362 O O . ASN A 1 186 ? 1.231 -5.065 -23.426 1.00 91.56 186 ASN A O 1
ATOM 1366 N N . GLN A 1 187 ? 0.548 -3.391 -22.112 1.00 90.88 187 GLN A N 1
ATOM 1367 C CA . GLN A 1 187 ? -0.876 -3.665 -22.344 1.00 90.88 187 GLN A CA 1
ATOM 1368 C C . GLN A 1 187 ? -1.326 -3.241 -23.748 1.00 90.88 187 GLN A C 1
ATOM 1370 O O . GLN A 1 187 ? -2.305 -3.776 -24.266 1.00 90.88 187 GLN A O 1
ATOM 1375 N N . GLU A 1 188 ? -0.595 -2.316 -24.370 1.00 89.44 188 GLU A N 1
ATOM 1376 C CA . GLU A 1 188 ? -0.853 -1.824 -25.717 1.00 89.44 188 GLU A CA 1
ATOM 1377 C C . GLU A 1 188 ? 0.239 -2.318 -26.688 1.00 89.44 188 GLU A C 1
ATOM 1379 O O . GLU A 1 188 ? 1.433 -2.174 -26.396 1.00 89.44 188 GLU A O 1
ATOM 1384 N N . PRO A 1 189 ? -0.130 -2.901 -27.846 1.00 92.00 189 PRO A N 1
ATOM 1385 C CA . PRO A 1 189 ? 0.840 -3.322 -28.855 1.00 92.00 189 PRO A CA 1
ATOM 1386 C C . PRO A 1 189 ? 1.713 -2.156 -29.337 1.00 92.00 189 PRO A C 1
ATOM 1388 O O . PRO A 1 189 ? 1.207 -1.061 -29.582 1.00 92.00 189 PRO A O 1
ATOM 1391 N N . GLY A 1 190 ? 3.014 -2.393 -29.529 1.00 93.31 190 GLY A N 1
ATOM 1392 C CA . GLY A 1 190 ? 3.947 -1.385 -30.052 1.00 93.31 190 GLY A CA 1
ATOM 1393 C C . GLY A 1 190 ? 4.631 -0.515 -28.991 1.00 93.31 190 GLY A C 1
ATOM 1394 O O . GLY A 1 190 ? 5.487 0.301 -29.340 1.00 93.31 190 GLY A O 1
ATOM 1395 N N . TYR A 1 191 ? 4.302 -0.689 -27.706 1.00 95.69 191 TYR A N 1
ATOM 1396 C CA . TYR A 1 191 ? 4.947 0.019 -26.593 1.00 95.69 191 TYR A CA 1
ATOM 1397 C C . TYR A 1 191 ? 6.201 -0.679 -26.047 1.00 95.69 191 TYR A C 1
ATOM 1399 O O . TYR A 1 191 ? 6.845 -0.142 -25.149 1.00 95.69 191 TYR A O 1
ATOM 1407 N N . GLU A 1 192 ? 6.620 -1.826 -26.585 1.00 95.56 192 GLU A N 1
ATOM 1408 C CA . GLU A 1 192 ? 7.664 -2.671 -25.987 1.00 95.56 192 GLU A CA 1
ATOM 1409 C C . GLU A 1 192 ? 8.985 -1.911 -25.794 1.00 95.56 192 GLU A C 1
ATOM 1411 O O . GLU A 1 192 ? 9.587 -1.937 -24.718 1.00 95.56 192 GLU A O 1
ATOM 1416 N N . LYS A 1 193 ? 9.404 -1.148 -26.813 1.00 96.38 193 LYS A N 1
ATOM 1417 C CA . LYS A 1 193 ? 10.625 -0.326 -26.756 1.00 96.38 193 LYS A CA 1
ATOM 1418 C C . LYS A 1 193 ? 10.508 0.820 -25.755 1.00 96.38 193 LYS A C 1
ATOM 1420 O O . LYS A 1 193 ? 11.474 1.121 -25.052 1.00 96.38 193 LYS A O 1
ATOM 1425 N N . PHE A 1 194 ? 9.340 1.462 -25.689 1.00 96.31 194 PHE A N 1
ATOM 1426 C CA . PHE A 1 194 ? 9.067 2.490 -24.690 1.00 96.31 194 PHE A CA 1
ATOM 1427 C C . PHE A 1 194 ? 9.145 1.899 -23.280 1.00 96.31 194 PHE A C 1
ATOM 1429 O O . PHE A 1 194 ? 9.809 2.471 -22.420 1.00 96.31 194 PHE A O 1
ATOM 1436 N N . CYS A 1 195 ? 8.534 0.737 -23.058 1.00 96.62 195 CYS A N 1
ATOM 1437 C CA . CYS A 1 195 ? 8.479 0.071 -21.765 1.00 96.62 195 CYS A CA 1
ATOM 1438 C C . CYS A 1 195 ? 9.849 -0.412 -21.283 1.00 96.62 195 CYS A C 1
ATOM 1440 O O . CYS A 1 195 ? 10.192 -0.193 -20.122 1.00 96.62 195 CYS A O 1
ATOM 1442 N N . ASP A 1 196 ? 10.682 -0.976 -22.159 1.00 96.56 196 ASP A N 1
ATOM 1443 C CA . ASP A 1 196 ? 12.065 -1.310 -21.803 1.00 96.56 196 ASP A CA 1
ATOM 1444 C C . ASP A 1 196 ? 12.889 -0.056 -21.451 1.00 96.56 196 ASP A C 1
ATOM 1446 O O . ASP A 1 196 ? 13.624 -0.059 -20.459 1.00 96.56 196 ASP A O 1
ATOM 1450 N N . CYS A 1 197 ? 12.735 1.041 -22.204 1.00 97.56 197 CYS A N 1
ATOM 1451 C CA . CYS A 1 197 ? 13.381 2.321 -21.888 1.00 97.56 197 CYS A CA 1
ATOM 1452 C C . CYS A 1 197 ? 12.893 2.902 -20.551 1.00 97.56 197 CYS A C 1
ATOM 1454 O O . CYS A 1 197 ? 13.695 3.370 -19.732 1.00 97.56 197 CYS A O 1
ATOM 1456 N N . ALA A 1 198 ? 11.582 2.856 -20.309 1.00 96.44 198 ALA A N 1
ATOM 1457 C CA . ALA A 1 198 ? 10.961 3.352 -19.092 1.00 96.44 198 ALA A CA 1
ATOM 1458 C C . ALA A 1 198 ? 11.440 2.558 -17.875 1.00 96.44 198 ALA A C 1
ATOM 1460 O O . ALA A 1 198 ? 11.840 3.165 -16.882 1.00 96.44 198 ALA A O 1
ATOM 1461 N N . TRP A 1 199 ? 11.500 1.226 -17.979 1.00 95.75 199 TRP A N 1
ATOM 1462 C CA . TRP A 1 199 ? 12.087 0.369 -16.952 1.00 95.75 199 TRP A CA 1
ATOM 1463 C C . TRP A 1 199 ? 13.557 0.717 -16.699 1.00 95.75 199 TRP A C 1
ATOM 1465 O O . TRP A 1 199 ? 13.958 0.884 -15.548 1.00 95.75 199 TRP A O 1
ATOM 1475 N N . GLY A 1 200 ? 14.367 0.855 -17.754 1.00 96.50 200 GLY A N 1
ATOM 1476 C CA . GLY A 1 200 ? 15.784 1.205 -17.625 1.00 96.50 200 GLY A CA 1
ATOM 1477 C C . GLY A 1 200 ? 15.993 2.542 -16.908 1.00 96.50 200 GLY A C 1
ATOM 1478 O O . GLY A 1 200 ? 16.816 2.644 -16.002 1.00 96.50 200 GLY A O 1
ATOM 1479 N N . THR A 1 201 ? 15.184 3.547 -17.244 1.00 95.12 201 THR A N 1
ATOM 1480 C CA . THR A 1 201 ? 15.222 4.865 -16.592 1.00 95.12 201 THR A CA 1
ATOM 1481 C C . THR A 1 201 ? 14.755 4.781 -15.138 1.00 95.12 201 THR A C 1
ATOM 1483 O O . THR A 1 201 ? 15.392 5.334 -14.246 1.00 95.12 201 THR A O 1
ATOM 1486 N N . TRP A 1 202 ? 13.656 4.070 -14.877 1.00 93.94 202 TRP A N 1
ATOM 1487 C CA . TRP A 1 202 ? 13.099 3.919 -13.534 1.00 93.94 202 TRP A CA 1
ATOM 1488 C C . TRP A 1 202 ? 14.047 3.160 -12.596 1.00 93.94 202 TRP A C 1
ATOM 1490 O O . TRP A 1 202 ? 14.252 3.570 -11.453 1.00 93.94 202 TRP A O 1
ATOM 1500 N N . SER A 1 203 ? 14.689 2.103 -13.102 1.00 93.69 203 SER A N 1
ATOM 1501 C CA . SER A 1 203 ? 15.632 1.273 -12.344 1.00 93.69 203 SER A CA 1
ATOM 1502 C C . SER A 1 203 ? 17.010 1.870 -12.126 1.00 93.69 203 SER A C 1
ATOM 1504 O O . SER A 1 203 ? 17.695 1.464 -11.190 1.00 93.69 203 SER A O 1
ATOM 1506 N N . ALA A 1 204 ? 17.386 2.889 -12.894 1.00 93.62 204 ALA A N 1
ATOM 1507 C CA . ALA A 1 204 ? 18.565 3.695 -12.598 1.00 93.62 204 ALA A CA 1
ATOM 1508 C C . ALA A 1 204 ? 18.332 4.704 -11.454 1.00 93.62 204 ALA A C 1
AT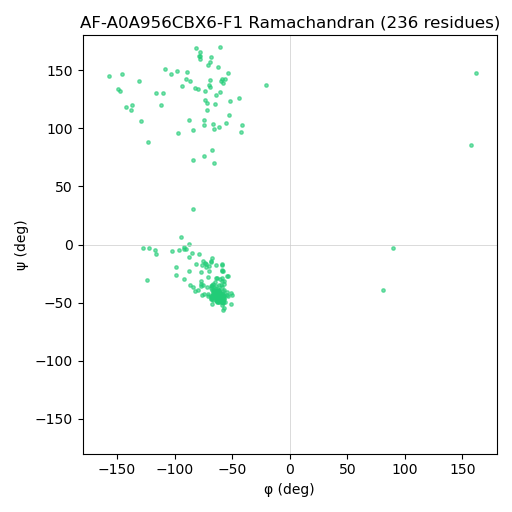OM 1510 O O . ALA A 1 204 ? 19.282 5.143 -10.812 1.00 93.62 204 ALA A O 1
ATOM 1511 N N . GLU A 1 205 ? 17.079 5.086 -11.196 1.00 90.19 205 GLU A N 1
ATOM 1512 C CA . GLU A 1 205 ? 16.714 6.164 -10.263 1.00 90.19 205 GLU A CA 1
ATOM 1513 C C . GLU A 1 205 ? 16.286 5.660 -8.879 1.00 90.19 205 GLU A C 1
ATOM 1515 O O . GLU A 1 205 ? 16.256 6.423 -7.908 1.00 90.19 205 GLU A O 1
ATOM 1520 N N . MET A 1 206 ? 15.914 4.385 -8.782 1.00 89.12 206 MET A N 1
ATOM 1521 C CA . MET A 1 206 ? 15.374 3.795 -7.563 1.00 89.12 206 MET A CA 1
ATOM 1522 C C . MET A 1 206 ? 16.070 2.489 -7.235 1.00 89.12 206 MET A C 1
ATOM 1524 O O . MET A 1 206 ? 16.326 1.653 -8.098 1.00 89.12 206 MET A O 1
ATOM 1528 N N . THR A 1 207 ? 16.317 2.282 -5.948 1.00 87.81 207 THR A N 1
ATOM 1529 C CA . THR A 1 207 ? 16.664 0.947 -5.457 1.00 87.81 207 THR A CA 1
ATOM 1530 C C . THR A 1 207 ? 15.440 0.028 -5.548 1.00 87.81 207 THR A C 1
ATOM 1532 O O . THR A 1 207 ? 14.306 0.517 -5.499 1.00 87.81 207 THR A O 1
ATOM 1535 N N . PRO A 1 208 ? 15.613 -1.304 -5.596 1.00 86.88 208 PRO A N 1
ATOM 1536 C CA . PRO A 1 208 ? 14.462 -2.203 -5.625 1.00 86.88 208 PRO A CA 1
ATOM 1537 C C . PRO A 1 208 ? 13.545 -2.028 -4.396 1.00 86.88 208 PRO A C 1
ATOM 1539 O O . PRO A 1 208 ? 12.335 -2.203 -4.498 1.00 86.88 208 PRO A O 1
ATOM 1542 N N . ALA A 1 209 ? 14.083 -1.605 -3.243 1.00 83.69 209 ALA A N 1
ATOM 1543 C CA . ALA A 1 209 ? 13.303 -1.352 -2.025 1.00 83.69 209 ALA A CA 1
ATOM 1544 C C . ALA A 1 209 ? 12.378 -0.170 -2.236 1.00 83.69 209 ALA A C 1
ATOM 1546 O O . ALA A 1 209 ? 11.205 -0.209 -1.884 1.00 83.69 209 ALA A O 1
ATOM 1547 N N . GLU A 1 210 ? 12.910 0.877 -2.851 1.00 85.19 210 GLU A N 1
ATOM 1548 C CA . GLU A 1 210 ? 12.137 2.062 -3.159 1.00 85.19 210 GLU A CA 1
ATOM 1549 C C . GLU A 1 210 ? 11.078 1.767 -4.207 1.00 85.19 210 GLU A C 1
ATOM 1551 O O . GLU A 1 210 ? 9.992 2.304 -4.061 1.00 85.19 210 GLU A O 1
ATOM 1556 N N . MET A 1 211 ? 11.327 0.893 -5.186 1.00 87.25 211 MET A N 1
ATOM 1557 C CA . MET A 1 211 ? 10.296 0.471 -6.142 1.00 87.25 211 MET A CA 1
ATOM 1558 C C . MET A 1 211 ? 9.142 -0.274 -5.473 1.00 87.25 211 MET A C 1
ATOM 1560 O O . MET A 1 211 ? 7.991 0.033 -5.750 1.00 87.25 211 MET A O 1
ATOM 1564 N N . ILE A 1 212 ? 9.440 -1.228 -4.584 1.00 85.06 212 ILE A N 1
ATOM 1565 C CA . ILE A 1 212 ? 8.408 -2.034 -3.907 1.00 85.06 212 ILE A CA 1
ATOM 1566 C C . ILE A 1 212 ? 7.543 -1.165 -2.991 1.00 85.06 212 ILE A C 1
ATOM 1568 O O . ILE A 1 212 ? 6.336 -1.368 -2.894 1.00 85.06 212 ILE A O 1
ATOM 1572 N N . LEU A 1 213 ? 8.162 -0.207 -2.300 1.00 81.38 213 LEU A N 1
ATOM 1573 C CA . LEU A 1 213 ? 7.482 0.638 -1.315 1.00 81.38 213 LEU A CA 1
ATOM 1574 C C . LEU A 1 213 ? 6.850 1.882 -1.947 1.00 81.38 213 LEU A C 1
ATOM 1576 O O . LEU A 1 213 ? 5.925 2.467 -1.385 1.00 81.38 213 LEU A O 1
ATOM 1580 N N . SER A 1 214 ? 7.344 2.315 -3.109 1.00 80.12 214 SER A N 1
ATOM 1581 C CA . SER A 1 214 ? 6.806 3.464 -3.831 1.00 80.12 214 SER A CA 1
ATOM 1582 C C . SER A 1 214 ? 5.621 3.043 -4.680 1.00 80.12 214 SER A C 1
ATOM 1584 O O . SER A 1 214 ? 5.774 2.602 -5.814 1.00 80.12 214 SER A O 1
ATOM 1586 N N . GLY A 1 215 ? 4.415 3.278 -4.170 1.00 75.56 215 GLY A N 1
ATOM 1587 C CA . GLY A 1 215 ? 3.220 3.201 -5.004 1.00 75.56 215 GLY A CA 1
ATOM 1588 C C . GLY A 1 215 ? 3.239 4.214 -6.171 1.00 75.56 215 GLY A C 1
ATOM 1589 O O . GLY A 1 215 ? 4.049 5.151 -6.185 1.00 75.56 215 GLY A O 1
ATOM 1590 N N . PRO A 1 216 ? 2.292 4.108 -7.125 1.00 73.75 216 PRO A N 1
ATOM 1591 C CA . PRO A 1 216 ? 2.178 5.012 -8.278 1.00 73.75 216 PRO A CA 1
ATOM 1592 C C . PRO A 1 216 ? 2.087 6.507 -7.918 1.00 73.75 216 PRO A C 1
ATOM 1594 O O . PRO A 1 216 ? 2.486 7.369 -8.696 1.00 73.75 216 PRO A O 1
ATOM 1597 N N . GLY A 1 217 ? 1.578 6.829 -6.724 1.00 76.69 217 GLY A N 1
ATOM 1598 C CA . GLY A 1 217 ? 1.427 8.200 -6.227 1.00 76.69 217 GLY A CA 1
ATOM 1599 C C . GLY A 1 217 ? 2.607 8.737 -5.411 1.00 76.69 217 GLY A C 1
ATOM 1600 O O . GLY A 1 217 ? 2.566 9.894 -4.981 1.00 76.69 217 GLY A O 1
ATOM 1601 N N . SER A 1 218 ? 3.648 7.933 -5.166 1.00 83.12 218 SER A N 1
ATOM 1602 C CA . SER A 1 218 ? 4.774 8.367 -4.335 1.00 83.12 218 SER A CA 1
ATOM 1603 C C . SER A 1 218 ? 5.486 9.571 -4.967 1.00 83.12 218 SER A C 1
ATOM 1605 O O . SER A 1 218 ? 5.470 9.769 -6.185 1.00 83.12 218 SER A O 1
ATOM 1607 N N . LYS A 1 219 ? 6.123 10.415 -4.143 1.00 85.94 219 LYS A N 1
ATOM 1608 C CA . LYS A 1 219 ? 6.921 11.544 -4.655 1.00 85.94 219 LYS A CA 1
ATOM 1609 C C . LYS A 1 219 ? 8.012 11.051 -5.611 1.00 85.94 219 LYS A C 1
ATOM 1611 O O . LYS A 1 219 ? 8.165 11.625 -6.679 1.00 85.94 219 LYS A O 1
ATOM 1616 N N . LYS A 1 220 ? 8.703 9.958 -5.270 1.00 85.75 220 LYS A N 1
ATOM 1617 C CA . LYS A 1 220 ? 9.740 9.369 -6.126 1.00 85.75 220 LYS A CA 1
ATOM 1618 C C . LYS A 1 220 ? 9.188 8.921 -7.476 1.00 85.75 220 LYS A C 1
ATOM 1620 O O . LYS A 1 220 ? 9.776 9.250 -8.500 1.00 85.75 220 LYS A O 1
ATOM 1625 N N . THR A 1 221 ? 8.047 8.234 -7.489 1.00 87.19 221 THR A N 1
ATOM 1626 C CA . THR A 1 221 ? 7.398 7.814 -8.738 1.00 87.19 221 THR A CA 1
ATOM 1627 C C . THR A 1 221 ? 7.004 9.021 -9.582 1.00 87.19 221 THR A C 1
ATOM 1629 O O . THR A 1 221 ? 7.332 9.077 -10.765 1.00 87.19 221 THR A O 1
ATOM 1632 N N . ARG A 1 222 ? 6.400 10.047 -8.968 1.00 90.75 222 ARG A N 1
ATOM 1633 C CA . ARG A 1 222 ? 6.053 11.301 -9.655 1.00 90.75 222 ARG A CA 1
ATOM 1634 C C . ARG A 1 222 ? 7.272 12.035 -10.212 1.00 90.75 222 ARG A C 1
ATOM 1636 O O . ARG A 1 222 ? 7.194 12.545 -11.322 1.00 90.75 222 ARG A O 1
ATOM 1643 N N . ASP A 1 223 ? 8.386 12.052 -9.486 1.00 92.19 223 ASP A N 1
ATOM 1644 C CA . ASP A 1 223 ? 9.633 12.691 -9.921 1.00 92.19 223 ASP A CA 1
ATOM 1645 C C . ASP A 1 223 ? 10.315 11.911 -11.067 1.00 92.19 223 ASP A C 1
ATOM 1647 O O . ASP A 1 223 ? 11.002 12.503 -11.903 1.00 92.19 223 ASP A O 1
ATOM 1651 N N . ALA A 1 224 ? 10.108 10.591 -11.149 1.00 91.75 224 ALA A N 1
ATOM 1652 C CA . ALA A 1 224 ? 10.646 9.749 -12.218 1.00 91.75 224 ALA A CA 1
ATOM 1653 C C . ALA A 1 224 ? 9.864 9.871 -13.538 1.00 91.75 224 ALA A C 1
ATOM 1655 O O . ALA A 1 224 ? 10.461 9.781 -14.611 1.00 91.75 224 ALA A O 1
ATOM 1656 N N . VAL A 1 225 ? 8.551 10.127 -13.489 1.00 93.25 225 VAL A N 1
ATOM 1657 C CA . VAL A 1 225 ? 7.694 10.203 -14.689 1.00 93.25 225 VAL A CA 1
ATOM 1658 C C . VAL A 1 225 ? 8.185 11.239 -15.719 1.00 93.25 225 VAL A C 1
ATOM 1660 O O . VAL A 1 225 ? 8.340 10.872 -16.887 1.00 93.25 225 VAL A O 1
ATOM 1663 N N . PRO A 1 226 ? 8.499 12.503 -15.359 1.00 95.50 226 PRO A N 1
ATOM 1664 C CA . PRO A 1 226 ? 9.052 13.468 -16.309 1.00 95.50 226 PRO A CA 1
ATOM 1665 C C . PRO A 1 226 ? 10.375 13.017 -16.937 1.00 95.50 226 PRO A C 1
ATOM 1667 O O . PRO A 1 226 ? 10.614 13.294 -18.113 1.00 95.50 226 PRO A O 1
ATOM 1670 N N . LYS A 1 227 ? 11.222 12.302 -16.182 1.00 96.06 227 LYS A N 1
ATOM 1671 C CA . LYS A 1 227 ? 12.501 11.772 -16.680 1.00 96.06 227 LYS A CA 1
ATOM 1672 C C . LYS A 1 227 ? 12.277 10.665 -17.706 1.00 96.06 227 LYS A C 1
ATOM 1674 O O . LYS A 1 227 ? 12.853 10.730 -18.786 1.00 96.06 227 LYS A O 1
ATOM 1679 N N . ILE A 1 228 ? 11.381 9.722 -17.407 1.00 95.44 228 ILE A N 1
ATOM 1680 C CA . ILE A 1 228 ? 10.965 8.658 -18.332 1.00 95.44 228 ILE A CA 1
ATOM 1681 C C . ILE A 1 228 ? 10.387 9.267 -19.610 1.00 95.44 228 ILE A C 1
ATOM 1683 O O . ILE A 1 228 ? 10.819 8.926 -20.706 1.00 95.44 228 ILE A O 1
ATOM 1687 N N . LYS A 1 229 ? 9.463 10.230 -19.491 1.00 95.31 229 LYS A N 1
ATOM 1688 C CA . LYS A 1 229 ? 8.873 10.910 -20.654 1.00 95.31 229 LYS A CA 1
ATOM 1689 C C . LYS A 1 229 ? 9.946 11.589 -21.508 1.00 95.31 229 LYS A C 1
ATOM 1691 O O . LYS A 1 229 ? 9.931 11.460 -22.730 1.00 95.31 229 LYS A O 1
ATOM 1696 N N . LYS A 1 230 ? 10.894 12.286 -20.878 1.00 97.06 230 LYS A N 1
ATOM 1697 C CA . LYS A 1 230 ? 12.005 12.940 -21.580 1.00 97.06 230 LYS A CA 1
ATOM 1698 C C . LYS A 1 230 ? 12.916 11.931 -22.287 1.00 97.06 230 LYS A C 1
ATOM 1700 O O . LYS A 1 230 ? 13.308 12.187 -23.417 1.00 97.06 230 LYS A O 1
ATOM 1705 N N . ALA A 1 231 ? 13.245 10.815 -21.639 1.00 97.25 231 ALA A N 1
ATOM 1706 C CA . ALA A 1 231 ? 14.166 9.812 -22.172 1.00 97.25 231 ALA A CA 1
ATOM 1707 C C . ALA A 1 231 ? 13.536 8.916 -23.251 1.00 97.25 231 ALA A C 1
ATOM 1709 O O . ALA A 1 231 ? 14.213 8.540 -24.202 1.00 97.25 231 ALA A O 1
ATOM 1710 N N . CYS A 1 232 ? 12.249 8.588 -23.118 1.00 97.50 232 CYS A N 1
ATOM 1711 C CA . CYS A 1 232 ? 11.625 7.497 -23.866 1.00 97.50 232 CYS A CA 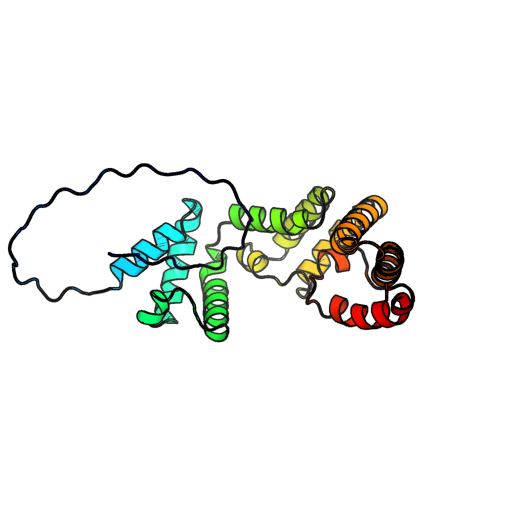1
ATOM 1712 C C . CYS A 1 232 ? 10.525 7.938 -24.839 1.00 97.50 232 CYS A C 1
ATOM 1714 O O . CYS A 1 232 ? 10.064 7.111 -25.614 1.00 97.50 232 CYS A O 1
ATOM 1716 N N . SER A 1 233 ? 10.089 9.206 -24.840 1.00 95.31 233 SER A N 1
ATOM 1717 C CA . SER A 1 233 ? 8.949 9.658 -25.671 1.00 95.31 233 SER A CA 1
ATOM 1718 C C . SER A 1 233 ? 9.108 9.403 -27.172 1.00 95.31 233 SER A C 1
ATOM 1720 O O . SER A 1 233 ? 8.116 9.118 -27.828 1.00 95.31 233 SER A O 1
ATOM 1722 N N . ALA A 1 234 ? 10.331 9.423 -27.708 1.00 96.81 234 ALA A N 1
ATOM 1723 C CA . ALA A 1 234 ? 10.600 9.093 -29.112 1.00 96.81 234 ALA A CA 1
ATOM 1724 C C . ALA A 1 234 ? 10.345 7.612 -29.470 1.00 96.81 234 ALA A C 1
ATOM 1726 O O . ALA A 1 234 ? 10.377 7.250 -30.642 1.00 96.81 234 ALA A O 1
ATOM 1727 N N . LEU A 1 235 ? 10.143 6.755 -28.465 1.00 95.44 235 LEU A N 1
ATOM 1728 C CA . LEU A 1 235 ? 9.868 5.325 -28.609 1.00 95.44 235 LEU A CA 1
ATOM 1729 C C . LEU A 1 235 ? 8.386 4.988 -28.414 1.00 95.44 235 LEU A C 1
ATOM 1731 O O . LEU A 1 235 ? 8.024 3.824 -28.567 1.00 95.44 235 LEU A O 1
ATOM 1735 N N . ALA A 1 236 ? 7.555 5.964 -28.034 1.00 91.19 236 ALA A N 1
ATOM 1736 C CA . ALA A 1 236 ? 6.116 5.759 -27.961 1.00 91.19 236 ALA A CA 1
ATOM 1737 C C . ALA A 1 236 ? 5.554 5.634 -29.390 1.00 91.19 236 ALA A C 1
ATOM 1739 O O . ALA A 1 236 ? 5.976 6.397 -30.265 1.00 91.19 236 ALA A O 1
ATOM 1740 N N . PRO A 1 237 ? 4.638 4.687 -29.653 1.00 87.25 237 PRO A N 1
ATOM 1741 C CA . PRO A 1 237 ? 3.945 4.635 -30.932 1.00 87.25 237 PRO A CA 1
ATOM 1742 C C . PRO A 1 237 ? 3.168 5.941 -31.160 1.00 87.25 237 PRO A C 1
ATOM 1744 O O . PRO A 1 237 ? 2.637 6.531 -30.216 1.00 87.25 237 PRO A O 1
ATOM 1747 N N . ASN A 1 238 ? 3.182 6.407 -32.412 1.00 79.62 238 ASN A N 1
ATOM 1748 C CA . ASN A 1 238 ? 2.461 7.608 -32.846 1.00 79.62 238 ASN A CA 1
ATOM 1749 C C . ASN A 1 238 ? 0.959 7.356 -32.958 1.00 79.62 238 ASN A C 1
ATOM 1751 O O . ASN A 1 238 ? 0.597 6.247 -33.415 1.00 79.62 238 ASN A O 1
#

Foldseek 3Di:
DDPAADQPPPDPCPPDDDDDDDDDDDDDDDDDDDDDDDDDPDQPVVLLVNQQVNQPPDPLCNQLSVLLSVLCPVLDDSVRSRDSDDDPVSVVVSVVSSLVGRLLSGDLVVLLVSQQSLLCVLFVPCNQLSVQLSVQLVVPDDSSVSSVDLCLPDPSSLVSSVVSCVVDDQVVLLVRNLVSQCVVQPPDPQCNQLSVLLSVQLPVQDRSSNSSSDDCPHPSNVVSVVVSCVRRVVSDDD

Radius of gyration: 23.79 Å; Cα contacts (8 Å, |Δi|>4): 206; chains: 1; bounding box: 73×34×57 Å